Protein AF-A0A832FTL0-F1 (afdb_monomer_lite)

Sequence (186 aa):
MSSIVFKVLRFKLDNLTLGDISLTVYKLIEIVEKSYQGDPADGVARLLEEEKRGKSDYVLVECSACSAKISIGESIRRSSGSIVFPRITKLKRVGVVKTSDLEATDQGYYKIKNISWFNINDGIYIYDSLISAPQDTLFIVLDTEDGRRFVKLYSSIPQESSRIQPQQGLSSDSSESLLSGDSTPS

Structure (mmCIF, N/CA/C/O backbone):
data_AF-A0A832FTL0-F1
#
_entry.id   AF-A0A832FTL0-F1
#
loop_
_atom_site.group_PDB
_atom_site.id
_atom_site.type_symbol
_atom_site.label_atom_id
_atom_site.label_alt_id
_atom_site.label_comp_id
_atom_site.label_asym_id
_atom_site.label_entity_id
_atom_site.label_seq_id
_atom_site.pdbx_PDB_ins_code
_atom_site.Cartn_x
_atom_site.Cartn_y
_atom_site.Cartn_z
_atom_site.occupancy
_atom_site.B_iso_or_equiv
_atom_site.auth_seq_id
_atom_site.auth_comp_id
_atom_site.auth_asym_id
_atom_site.auth_atom_id
_atom_site.pdbx_PDB_model_num
ATOM 1 N N . MET A 1 1 ? 13.922 -10.338 -31.937 1.00 54.91 1 MET A N 1
ATOM 2 C CA . MET A 1 1 ? 13.714 -10.438 -30.477 1.00 54.91 1 MET A CA 1
ATOM 3 C C . MET A 1 1 ? 12.639 -9.435 -30.105 1.00 54.91 1 MET A C 1
ATOM 5 O O . MET A 1 1 ? 12.741 -8.298 -30.548 1.00 54.91 1 MET A O 1
ATOM 9 N N . SER A 1 2 ? 11.595 -9.850 -29.392 1.00 64.94 2 SER A N 1
ATOM 10 C CA . SER A 1 2 ? 10.524 -8.942 -28.963 1.00 64.94 2 SER A CA 1
ATOM 11 C C . SER A 1 2 ? 11.057 -8.001 -27.882 1.00 64.94 2 SER A C 1
ATOM 13 O O . SER A 1 2 ? 11.698 -8.462 -26.940 1.00 64.94 2 SER A O 1
ATOM 15 N N . SER A 1 3 ? 10.837 -6.695 -28.026 1.00 74.94 3 SER A N 1
ATOM 16 C CA . SER A 1 3 ? 11.192 -5.717 -26.995 1.00 74.94 3 SER A CA 1
ATOM 17 C C . SER A 1 3 ? 10.272 -5.872 -25.788 1.00 74.94 3 SER A C 1
ATOM 19 O O . SER A 1 3 ? 9.053 -5.949 -25.942 1.00 74.94 3 SER A O 1
ATOM 21 N N . ILE A 1 4 ? 10.853 -5.888 -24.594 1.00 85.75 4 ILE A N 1
ATOM 22 C CA . ILE A 1 4 ? 10.128 -5.886 -23.326 1.00 85.75 4 ILE A CA 1
ATOM 23 C C . ILE A 1 4 ? 9.877 -4.434 -22.931 1.00 85.75 4 ILE A C 1
ATOM 25 O O . ILE A 1 4 ? 10.793 -3.612 -23.003 1.00 85.75 4 ILE A O 1
ATOM 29 N N . VAL A 1 5 ? 8.656 -4.123 -22.501 1.00 88.00 5 VAL A N 1
ATOM 30 C CA . VAL A 1 5 ? 8.319 -2.811 -21.942 1.00 88.00 5 VAL A CA 1
ATOM 31 C C . VAL A 1 5 ? 8.236 -2.933 -20.426 1.00 88.00 5 VAL A C 1
ATOM 33 O O . VAL A 1 5 ? 7.461 -3.729 -19.891 1.00 88.00 5 VAL A O 1
ATOM 36 N N . PHE A 1 6 ? 9.052 -2.136 -19.745 1.00 90.88 6 PHE A N 1
ATOM 37 C CA . PHE A 1 6 ? 9.014 -1.953 -18.304 1.00 90.88 6 PHE A CA 1
ATOM 38 C C . PHE A 1 6 ? 8.273 -0.670 -17.966 1.00 90.88 6 PHE A C 1
ATOM 40 O O . PHE A 1 6 ? 8.543 0.373 -18.558 1.00 90.88 6 PHE A O 1
ATOM 47 N N . LYS A 1 7 ? 7.408 -0.735 -16.960 1.00 92.81 7 LYS A N 1
ATOM 48 C CA . LYS A 1 7 ? 6.782 0.418 -16.329 1.00 92.81 7 LYS A CA 1
ATOM 49 C C . LYS A 1 7 ? 7.445 0.641 -14.975 1.00 92.81 7 LYS A C 1
ATOM 51 O O . LYS A 1 7 ? 7.375 -0.206 -14.090 1.00 92.81 7 LYS A O 1
ATOM 56 N N . VAL A 1 8 ? 8.119 1.771 -14.827 1.00 93.12 8 VAL A N 1
ATOM 57 C CA . VAL A 1 8 ? 8.817 2.175 -13.606 1.00 93.12 8 VAL A CA 1
ATOM 58 C C . VAL A 1 8 ? 7.951 3.200 -12.888 1.00 93.12 8 VAL A C 1
ATOM 60 O O . VAL A 1 8 ? 7.760 4.308 -13.385 1.00 93.12 8 VAL A O 1
ATOM 63 N N . LEU A 1 9 ? 7.414 2.830 -11.730 1.00 93.50 9 LEU A N 1
ATOM 64 C CA . LEU A 1 9 ? 6.628 3.704 -10.872 1.00 93.50 9 LEU A CA 1
ATOM 65 C C . LEU A 1 9 ? 7.521 4.198 -9.738 1.00 93.50 9 LEU A C 1
ATOM 67 O O . LEU A 1 9 ? 8.104 3.405 -8.995 1.00 93.50 9 LEU A O 1
ATOM 71 N N . ARG A 1 10 ? 7.620 5.518 -9.600 1.00 93.88 10 ARG A N 1
ATOM 72 C CA . ARG A 1 10 ? 8.416 6.173 -8.562 1.00 93.88 10 ARG A CA 1
ATOM 73 C C . ARG A 1 10 ? 7.499 6.786 -7.527 1.00 93.88 10 ARG A C 1
ATOM 75 O O . ARG A 1 10 ? 6.548 7.494 -7.865 1.00 93.88 10 ARG A O 1
ATOM 82 N N . PHE A 1 11 ? 7.839 6.576 -6.266 1.00 93.44 11 PHE A N 1
ATOM 83 C CA . PHE A 1 11 ? 7.078 7.085 -5.143 1.00 93.44 11 PHE A CA 1
ATOM 84 C C . PHE A 1 11 ? 7.961 7.893 -4.207 1.00 93.44 11 PHE A C 1
ATOM 86 O O . PHE A 1 11 ? 9.156 7.621 -4.040 1.00 93.44 11 PHE A O 1
ATOM 93 N N . LYS A 1 12 ? 7.341 8.885 -3.577 1.00 91.69 12 LYS A N 1
ATOM 94 C CA . LYS A 1 12 ? 7.954 9.703 -2.541 1.00 91.69 12 LYS A CA 1
ATOM 95 C C . LYS A 1 12 ? 7.196 9.539 -1.234 1.00 91.69 12 LYS A C 1
ATOM 97 O O . LYS A 1 12 ? 5.966 9.476 -1.245 1.00 91.69 12 LYS A O 1
ATOM 102 N N . LEU A 1 13 ? 7.943 9.468 -0.143 1.00 90.50 13 LEU A N 1
ATOM 103 C CA . LEU A 1 13 ? 7.407 9.425 1.202 1.00 90.50 13 LEU A CA 1
ATOM 104 C C . LEU A 1 13 ? 6.695 10.743 1.507 1.00 90.50 13 LEU A C 1
ATOM 106 O O . LEU A 1 13 ? 7.182 11.827 1.174 1.00 90.50 13 LEU A O 1
ATOM 110 N N . ASP A 1 14 ? 5.547 10.641 2.151 1.00 89.81 14 ASP A N 1
ATOM 111 C CA . ASP A 1 14 ? 4.784 11.773 2.646 1.00 89.81 14 ASP A CA 1
ATOM 112 C C . ASP A 1 14 ? 4.085 11.395 3.957 1.00 89.81 14 ASP A C 1
ATOM 114 O O . ASP A 1 14 ? 4.041 10.223 4.339 1.00 89.81 14 ASP A O 1
ATOM 118 N N . ASN A 1 15 ? 3.530 12.383 4.650 1.00 89.56 15 ASN A N 1
ATOM 119 C CA . ASN A 1 15 ? 2.688 12.160 5.817 1.00 89.56 15 ASN A CA 1
ATOM 120 C C . ASN A 1 15 ? 1.242 12.538 5.503 1.00 89.56 15 ASN A C 1
ATOM 122 O O . ASN A 1 15 ? 0.952 13.622 4.995 1.00 89.56 15 ASN A O 1
ATOM 126 N N . LEU A 1 16 ? 0.328 11.630 5.824 1.00 91.31 16 LEU A N 1
ATOM 127 C CA . LEU A 1 16 ? -1.105 11.811 5.679 1.00 91.31 16 LEU A CA 1
ATOM 128 C C . LEU A 1 16 ? -1.745 11.934 7.059 1.00 91.31 16 LEU A C 1
ATOM 130 O O . LEU A 1 16 ? -1.740 10.981 7.836 1.00 91.31 16 LEU A O 1
ATOM 134 N N . THR A 1 17 ? -2.347 13.090 7.321 1.00 91.50 17 THR A N 1
ATOM 135 C CA . THR A 1 17 ? -3.109 13.347 8.546 1.00 91.50 17 THR A CA 1
ATOM 136 C C . THR A 1 17 ? -4.599 13.138 8.292 1.00 91.50 17 THR A C 1
ATOM 138 O O . THR A 1 17 ? -5.155 13.724 7.362 1.00 91.50 17 THR A O 1
ATOM 141 N N . LEU A 1 18 ? -5.253 12.318 9.116 1.00 90.12 18 LEU A N 1
ATOM 142 C CA . LEU A 1 18 ? -6.687 12.021 9.043 1.00 90.12 18 LEU A CA 1
ATOM 143 C C . LEU A 1 18 ? -7.303 12.223 10.430 1.00 90.12 18 LEU A C 1
ATOM 145 O O . LEU A 1 18 ? -7.195 11.363 11.297 1.00 90.12 18 LEU A O 1
ATOM 149 N N . GLY A 1 19 ? -7.924 13.377 10.672 1.00 87.56 19 GLY A N 1
ATOM 150 C CA . GLY A 1 19 ? -8.292 13.751 12.040 1.00 87.56 19 GLY A CA 1
ATOM 151 C C . GLY A 1 19 ? -7.047 13.793 12.931 1.00 87.56 19 GLY A C 1
ATOM 152 O O . GLY A 1 19 ? -6.080 14.470 12.591 1.00 87.56 19 GLY A O 1
ATOM 153 N N . ASP A 1 20 ? -7.054 13.022 14.019 1.00 86.44 20 ASP A N 1
ATOM 154 C CA . ASP A 1 20 ? -5.964 12.997 15.006 1.00 86.44 20 ASP A CA 1
ATOM 155 C C . ASP A 1 20 ? -4.905 11.911 14.735 1.00 86.44 20 ASP A C 1
ATOM 157 O O . ASP A 1 20 ? -3.987 11.727 15.535 1.00 86.44 20 ASP A O 1
ATOM 161 N N . ILE A 1 21 ? -5.028 11.163 13.632 1.00 90.00 21 ILE A N 1
ATOM 162 C CA . ILE A 1 21 ? -4.040 10.151 13.237 1.00 90.00 21 ILE A CA 1
ATOM 163 C C . ILE A 1 21 ? -3.116 10.691 12.145 1.00 90.00 21 ILE A C 1
ATOM 165 O O . ILE A 1 21 ? -3.541 11.431 11.257 1.00 90.00 21 ILE A O 1
ATOM 169 N N . SER A 1 22 ? -1.852 10.280 12.184 1.00 90.25 22 SER A N 1
ATOM 170 C CA . SER A 1 22 ? -0.859 10.566 11.151 1.00 90.25 22 SER A CA 1
ATOM 171 C C . SER A 1 22 ? -0.222 9.269 10.671 1.00 90.25 22 SER A C 1
ATOM 173 O O . SER A 1 22 ? 0.187 8.427 11.474 1.00 90.25 22 SER A O 1
ATOM 175 N N . LEU A 1 23 ? -0.176 9.106 9.353 1.00 89.75 23 LEU A N 1
ATOM 176 C CA . LEU A 1 23 ? 0.320 7.925 8.663 1.00 89.75 23 LEU A CA 1
ATOM 177 C C . LEU A 1 23 ? 1.465 8.330 7.746 1.00 89.75 23 LEU A C 1
ATOM 179 O O . LEU A 1 23 ? 1.312 9.237 6.928 1.00 89.75 23 LEU A O 1
ATOM 183 N N . THR A 1 24 ? 2.572 7.604 7.802 1.00 89.31 24 THR A N 1
ATOM 184 C CA . THR A 1 24 ? 3.540 7.637 6.708 1.00 89.31 24 THR A CA 1
ATOM 185 C C . THR A 1 24 ? 2.958 6.905 5.500 1.00 89.31 24 THR A C 1
ATOM 187 O O . THR A 1 24 ? 2.485 5.774 5.601 1.00 89.31 24 THR A O 1
ATOM 190 N N . VAL A 1 25 ? 2.942 7.584 4.357 1.00 92.19 25 VAL A N 1
ATOM 191 C CA . VAL A 1 25 ? 2.376 7.095 3.099 1.00 92.19 25 VAL A CA 1
ATOM 192 C C . VAL A 1 25 ? 3.327 7.378 1.945 1.00 92.19 25 VAL A C 1
ATOM 194 O O . VAL A 1 25 ? 4.308 8.107 2.072 1.00 92.19 25 VAL A O 1
ATOM 197 N N . TYR A 1 26 ? 3.002 6.827 0.786 1.00 92.88 26 TYR A N 1
ATOM 198 C CA . TYR A 1 26 ? 3.739 7.023 -0.447 1.00 92.88 26 TYR A CA 1
ATOM 199 C C . TYR A 1 26 ? 2.836 7.665 -1.493 1.00 92.88 26 TYR A C 1
ATOM 201 O O . TYR A 1 26 ? 1.729 7.191 -1.759 1.00 92.88 26 TYR A O 1
ATOM 209 N N . LYS A 1 27 ? 3.320 8.738 -2.116 1.00 93.00 27 LYS A N 1
ATOM 210 C CA . LYS A 1 27 ? 2.667 9.377 -3.260 1.00 93.00 27 LYS A CA 1
ATOM 211 C C . LYS A 1 27 ? 3.385 8.996 -4.537 1.00 93.00 27 LYS A C 1
ATOM 213 O O . LYS A 1 27 ? 4.610 9.098 -4.614 1.00 93.00 27 LYS A O 1
ATOM 218 N N . LEU A 1 28 ? 2.617 8.578 -5.536 1.00 93.19 28 LEU A N 1
ATOM 219 C CA . LEU A 1 28 ? 3.135 8.360 -6.880 1.00 93.19 28 LEU A CA 1
ATOM 220 C C . LEU A 1 28 ? 3.558 9.710 -7.467 1.00 93.19 28 LEU A C 1
ATOM 222 O O . LEU A 1 28 ? 2.741 10.623 -7.563 1.00 93.19 28 LEU A O 1
ATOM 226 N N . ILE A 1 29 ? 4.828 9.833 -7.845 1.00 93.25 29 ILE A N 1
ATOM 227 C CA . ILE A 1 29 ? 5.376 11.072 -8.415 1.00 93.25 29 ILE A CA 1
ATOM 228 C C . ILE A 1 29 ? 5.623 10.962 -9.915 1.00 93.25 29 ILE A C 1
ATOM 230 O O . ILE A 1 29 ? 5.614 11.975 -10.607 1.00 93.25 29 ILE A O 1
ATOM 234 N N . GLU A 1 30 ? 5.852 9.751 -10.422 1.00 93.44 30 GLU A N 1
ATOM 235 C CA . GLU A 1 30 ? 6.206 9.555 -11.821 1.00 93.44 30 GLU A CA 1
ATOM 236 C C . GLU A 1 30 ? 5.955 8.116 -12.263 1.00 93.44 30 GLU A C 1
ATOM 238 O O . GLU A 1 30 ? 6.147 7.167 -11.496 1.00 93.44 30 GLU A O 1
ATOM 243 N N . ILE A 1 31 ? 5.563 7.972 -13.526 1.00 93.31 31 ILE A N 1
ATOM 244 C CA . ILE A 1 31 ? 5.523 6.705 -14.245 1.00 93.31 31 ILE A CA 1
ATOM 245 C C . ILE A 1 31 ? 6.379 6.883 -15.497 1.00 93.31 31 ILE A C 1
ATOM 247 O O . ILE A 1 31 ? 6.121 7.786 -16.290 1.00 93.31 31 ILE A O 1
ATOM 251 N N . VAL A 1 32 ? 7.371 6.017 -15.682 1.00 93.69 32 VAL A N 1
ATOM 252 C CA . VAL A 1 32 ? 8.240 6.015 -16.865 1.00 93.69 32 VAL A CA 1
ATOM 253 C C . VAL A 1 32 ? 8.169 4.658 -17.539 1.00 93.69 32 VAL A C 1
ATOM 255 O O . VAL A 1 32 ? 8.327 3.630 -16.885 1.00 93.69 32 VAL A O 1
ATOM 258 N N . GLU A 1 33 ? 7.992 4.647 -18.854 1.00 92.50 33 GLU A N 1
ATOM 259 C CA . GLU A 1 33 ? 8.117 3.428 -19.647 1.00 92.50 33 GLU A CA 1
ATOM 260 C C . GLU A 1 33 ? 9.517 3.331 -20.253 1.00 92.50 33 GLU A C 1
ATOM 262 O O . GLU A 1 33 ? 10.035 4.289 -20.830 1.00 92.50 33 GLU A O 1
ATOM 267 N N . LYS A 1 34 ? 10.152 2.167 -20.112 1.00 89.81 34 LYS A N 1
ATOM 268 C CA . LYS A 1 34 ? 11.477 1.884 -20.670 1.00 89.81 34 LYS A CA 1
ATOM 269 C C . LYS A 1 34 ? 11.426 0.598 -21.483 1.00 89.81 34 LYS A C 1
ATOM 271 O O . LYS A 1 34 ? 10.946 -0.430 -21.013 1.00 89.81 34 LYS A O 1
ATOM 276 N N . SER A 1 35 ? 11.952 0.658 -22.702 1.00 88.69 35 SER A N 1
ATOM 277 C CA . SER A 1 35 ? 12.114 -0.522 -23.551 1.00 88.69 35 SER A CA 1
ATOM 278 C C . SER A 1 35 ? 13.447 -1.203 -23.272 1.00 88.69 35 SER A C 1
ATOM 280 O O . SER A 1 35 ? 14.471 -0.539 -23.111 1.00 88.69 35 SER A O 1
ATOM 282 N N . TYR A 1 36 ? 13.443 -2.529 -23.257 1.00 86.25 36 TYR A N 1
ATOM 283 C CA . TYR A 1 36 ? 14.630 -3.340 -23.024 1.00 86.25 36 TYR A CA 1
ATOM 284 C C . TYR A 1 36 ? 14.661 -4.551 -23.953 1.00 86.25 36 TYR A C 1
ATOM 286 O O . TYR A 1 36 ? 13.625 -5.098 -24.339 1.00 86.25 36 TYR A O 1
ATOM 294 N N . GLN A 1 37 ? 15.871 -4.973 -24.305 1.00 86.19 37 GLN A N 1
ATOM 295 C CA . GLN A 1 37 ? 16.128 -6.188 -25.066 1.00 86.19 37 GLN A CA 1
ATOM 296 C C . GLN A 1 37 ? 17.027 -7.096 -24.232 1.00 86.19 37 GLN A C 1
ATOM 298 O O . GLN A 1 37 ? 18.106 -6.674 -23.825 1.00 86.19 37 GLN A O 1
ATOM 303 N N . GLY A 1 38 ? 16.581 -8.327 -23.989 1.00 85.94 38 GLY A N 1
ATOM 304 C CA . GLY A 1 38 ? 17.304 -9.300 -23.172 1.00 85.94 38 GLY A CA 1
ATOM 305 C C . GLY A 1 38 ? 16.377 -10.037 -22.214 1.00 85.94 38 GLY A C 1
ATOM 306 O O . GLY A 1 38 ? 15.170 -10.112 -22.446 1.00 85.94 38 GLY A O 1
ATOM 307 N N . ASP A 1 39 ? 16.953 -10.576 -21.143 1.00 87.06 39 ASP A N 1
ATOM 308 C CA . ASP A 1 39 ? 16.203 -11.258 -20.094 1.00 87.06 39 ASP A CA 1
ATOM 309 C C . ASP A 1 39 ? 15.396 -10.258 -19.228 1.00 87.06 39 ASP A C 1
ATOM 311 O O . ASP A 1 39 ? 15.936 -9.230 -18.802 1.00 87.06 39 ASP A O 1
ATOM 315 N N . PRO A 1 40 ? 14.100 -10.510 -18.951 1.00 87.88 40 PRO A N 1
ATOM 316 C CA . PRO A 1 40 ? 13.292 -9.622 -18.121 1.00 87.88 40 PRO A CA 1
ATOM 317 C C . PRO A 1 40 ? 13.833 -9.413 -16.700 1.00 87.88 40 PRO A C 1
ATOM 319 O O . PRO A 1 40 ? 13.687 -8.316 -16.165 1.00 87.88 40 PRO A O 1
ATOM 322 N N . ALA A 1 41 ? 14.415 -10.435 -16.066 1.00 87.75 41 ALA A N 1
ATOM 323 C CA . ALA A 1 41 ? 14.931 -10.331 -14.703 1.00 87.75 41 ALA A CA 1
ATOM 324 C C . ALA A 1 41 ? 16.197 -9.464 -14.658 1.00 87.75 41 ALA A C 1
ATOM 326 O O . ALA A 1 41 ? 16.301 -8.594 -13.789 1.00 87.75 41 ALA A O 1
ATOM 327 N N . ASP A 1 42 ? 17.088 -9.616 -15.641 1.00 89.31 42 ASP A N 1
ATOM 328 C CA . ASP A 1 42 ? 18.259 -8.744 -15.808 1.00 89.31 42 ASP A CA 1
ATOM 329 C C . ASP A 1 42 ? 17.844 -7.282 -16.026 1.00 89.31 42 ASP A C 1
ATOM 331 O O . ASP A 1 42 ? 18.412 -6.361 -15.429 1.00 89.31 42 ASP A O 1
ATOM 335 N N . GLY A 1 43 ? 16.807 -7.059 -16.841 1.00 89.81 43 GLY A N 1
ATOM 336 C CA . GLY A 1 43 ? 16.225 -5.736 -17.058 1.00 89.81 43 GLY A CA 1
ATOM 337 C C . GLY A 1 43 ? 15.696 -5.105 -15.765 1.00 89.81 43 GLY A C 1
ATOM 338 O O . GLY A 1 43 ? 16.038 -3.960 -15.467 1.00 89.81 43 GLY A O 1
ATOM 339 N N . VAL A 1 44 ? 14.932 -5.853 -14.956 1.00 91.00 44 VAL A N 1
ATOM 340 C CA . VAL A 1 44 ? 14.456 -5.384 -13.639 1.00 91.00 44 VAL A CA 1
ATOM 341 C C . VAL A 1 44 ? 15.628 -5.034 -12.723 1.00 91.00 44 VAL A C 1
ATOM 343 O O . VAL A 1 44 ? 15.651 -3.939 -12.160 1.00 91.00 44 VAL A O 1
ATOM 346 N N . ALA A 1 45 ? 16.610 -5.928 -12.580 1.00 90.06 45 ALA A N 1
ATOM 347 C CA . ALA A 1 45 ? 17.746 -5.726 -11.682 1.00 90.06 45 ALA A CA 1
ATOM 348 C C . ALA A 1 45 ? 18.547 -4.468 -12.050 1.00 90.06 45 ALA A C 1
ATOM 350 O O . ALA A 1 45 ? 18.868 -3.654 -11.180 1.00 90.06 45 ALA A O 1
ATOM 351 N N . ARG A 1 46 ? 18.808 -4.270 -13.348 1.00 90.56 46 ARG A N 1
ATOM 352 C CA . ARG A 1 46 ? 19.491 -3.078 -13.856 1.00 90.56 46 ARG A CA 1
ATOM 353 C C . ARG A 1 46 ? 18.701 -1.804 -13.571 1.00 90.56 46 ARG A C 1
ATOM 355 O O . ARG A 1 46 ? 19.283 -0.832 -13.095 1.00 90.56 46 ARG A O 1
ATOM 362 N N . LEU A 1 47 ? 17.396 -1.804 -13.845 1.00 91.31 47 LEU A N 1
ATOM 363 C CA . LEU A 1 47 ? 16.545 -0.642 -13.596 1.00 91.31 47 LEU A CA 1
ATOM 364 C C . LEU A 1 47 ? 16.528 -0.276 -12.113 1.00 91.31 47 LEU A C 1
ATOM 366 O O . LEU A 1 47 ? 16.727 0.884 -11.778 1.00 91.31 47 LEU A O 1
ATOM 370 N N . LEU A 1 48 ? 16.381 -1.246 -11.211 1.00 91.12 48 LEU A N 1
ATOM 371 C CA . LEU A 1 48 ? 16.430 -0.965 -9.776 1.00 91.12 48 LEU A CA 1
ATOM 372 C C . LEU A 1 48 ? 17.769 -0.360 -9.338 1.00 91.12 48 LEU A C 1
ATOM 374 O O . LEU A 1 48 ? 17.779 0.545 -8.507 1.00 91.12 48 LEU A O 1
ATOM 378 N N . GLU A 1 49 ? 18.893 -0.823 -9.888 1.00 89.69 49 GLU A N 1
ATOM 379 C CA . GLU A 1 49 ? 20.216 -0.277 -9.563 1.00 89.69 49 GLU A CA 1
ATOM 380 C C . GLU A 1 49 ? 20.390 1.174 -10.042 1.00 89.69 49 GLU A C 1
ATOM 382 O O . GLU A 1 49 ? 20.939 2.004 -9.314 1.00 89.69 49 GLU A O 1
ATOM 387 N N . GLU A 1 50 ? 19.873 1.509 -11.229 1.00 88.31 50 GLU A N 1
ATOM 388 C CA . GLU A 1 50 ? 19.835 2.889 -1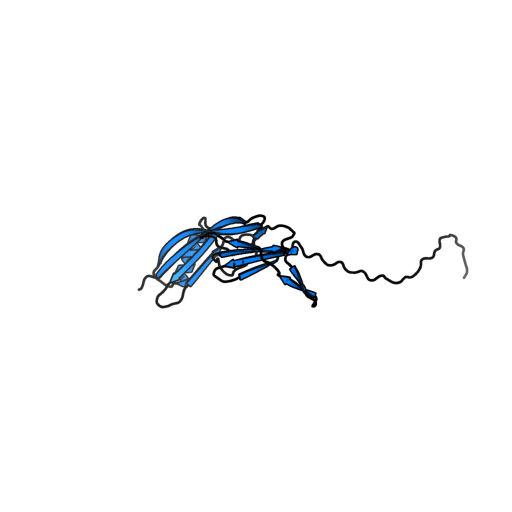1.735 1.00 88.31 50 GLU A CA 1
ATOM 389 C C . GLU A 1 50 ? 19.018 3.799 -10.799 1.00 88.31 50 GLU A C 1
ATOM 391 O O . GLU A 1 50 ? 19.438 4.912 -10.468 1.00 88.31 50 GLU A O 1
ATOM 396 N N . GLU A 1 51 ? 17.877 3.305 -10.315 1.00 88.00 51 GLU A N 1
ATOM 397 C CA . GLU A 1 51 ? 16.934 4.079 -9.507 1.00 88.00 51 GLU A CA 1
ATOM 398 C C . GLU A 1 51 ? 17.356 4.240 -8.037 1.00 88.00 51 GLU A C 1
ATOM 400 O O . GLU A 1 51 ? 16.976 5.225 -7.399 1.00 88.00 51 GLU A O 1
ATOM 405 N N . LYS A 1 52 ? 18.216 3.364 -7.491 1.00 79.94 52 LYS A N 1
ATOM 406 C CA . LYS A 1 52 ? 18.780 3.521 -6.128 1.00 79.94 52 LYS A CA 1
ATOM 407 C C . LYS A 1 52 ? 19.468 4.872 -5.920 1.00 79.94 52 LYS A C 1
ATOM 409 O O . LYS A 1 52 ? 19.474 5.406 -4.807 1.00 79.94 52 LYS A O 1
ATOM 414 N N . ARG A 1 53 ? 20.039 5.440 -6.987 1.00 74.88 53 ARG A N 1
ATOM 415 C CA . ARG A 1 53 ? 20.718 6.749 -6.991 1.00 74.88 53 ARG A CA 1
ATOM 416 C C . ARG A 1 53 ? 19.753 7.931 -7.142 1.00 74.88 53 ARG A C 1
ATOM 418 O O . ARG A 1 53 ? 20.178 9.078 -7.034 1.00 74.88 53 ARG A O 1
ATOM 425 N N . GLY A 1 54 ? 18.471 7.662 -7.382 1.00 77.75 54 GLY A N 1
ATOM 426 C CA . GLY A 1 54 ? 17.426 8.656 -7.598 1.00 77.75 54 GLY A CA 1
ATOM 427 C C . GLY A 1 54 ? 16.998 9.406 -6.333 1.00 77.75 54 GLY A C 1
ATOM 428 O O . GLY A 1 54 ? 17.602 9.301 -5.267 1.00 77.75 54 GLY A O 1
ATOM 429 N N . LYS A 1 55 ? 15.933 10.204 -6.453 1.00 80.81 55 LYS A N 1
ATOM 430 C CA . LYS A 1 55 ? 15.325 10.954 -5.334 1.00 80.81 55 LYS A CA 1
ATOM 431 C C . LYS A 1 55 ? 14.053 10.299 -4.780 1.00 80.81 55 LYS A C 1
ATOM 433 O O . LYS A 1 55 ? 13.423 10.881 -3.905 1.00 80.81 55 LYS A O 1
ATOM 438 N N . SER A 1 56 ? 13.656 9.148 -5.314 1.00 88.69 56 SER A N 1
ATOM 439 C CA . SER A 1 56 ? 12.487 8.393 -4.866 1.00 88.69 56 SER A CA 1
ATOM 440 C C . SER A 1 56 ? 12.788 7.597 -3.601 1.00 88.69 56 SER A C 1
ATOM 442 O O . SER A 1 56 ? 13.902 7.103 -3.411 1.00 88.69 56 SER A O 1
ATOM 444 N N . ASP A 1 57 ? 11.768 7.447 -2.765 1.00 89.19 57 ASP A N 1
ATOM 445 C CA . ASP A 1 57 ? 11.839 6.676 -1.523 1.00 89.19 57 ASP A CA 1
ATOM 446 C C . ASP A 1 57 ? 11.408 5.224 -1.737 1.00 89.19 57 ASP A C 1
ATOM 448 O O . ASP A 1 57 ? 11.860 4.327 -1.027 1.00 89.19 57 ASP A O 1
ATOM 452 N N . TYR A 1 58 ? 10.581 4.980 -2.756 1.00 91.12 58 TYR A N 1
ATOM 453 C CA . TYR A 1 58 ? 10.203 3.645 -3.197 1.00 91.12 58 TYR A CA 1
ATOM 454 C C . TYR A 1 58 ? 10.080 3.608 -4.720 1.00 91.12 58 TYR A C 1
ATOM 456 O O . TYR A 1 58 ? 9.609 4.564 -5.342 1.00 91.12 58 TYR A O 1
ATOM 464 N N . VAL A 1 59 ? 10.501 2.504 -5.328 1.00 92.94 59 VAL A N 1
ATOM 465 C CA . VAL A 1 59 ? 10.402 2.268 -6.770 1.00 92.94 59 VAL A CA 1
ATOM 466 C C . VAL A 1 59 ? 9.846 0.881 -7.013 1.00 92.94 59 VAL A C 1
ATOM 468 O O . VAL A 1 59 ? 10.353 -0.084 -6.448 1.00 92.94 59 VAL A O 1
ATOM 471 N N . LEU A 1 60 ? 8.841 0.805 -7.880 1.00 92.44 60 LEU A N 1
ATOM 472 C CA . LEU A 1 60 ? 8.255 -0.432 -8.375 1.00 92.44 60 LEU A CA 1
ATOM 473 C C . LEU A 1 60 ? 8.530 -0.534 -9.875 1.00 92.44 60 LEU A C 1
ATOM 475 O O . LEU A 1 60 ? 8.210 0.383 -10.631 1.00 92.44 60 LEU A O 1
ATOM 479 N N . VAL A 1 61 ? 9.119 -1.641 -10.312 1.00 92.50 61 VAL A N 1
ATOM 480 C CA . VAL A 1 61 ? 9.318 -1.943 -11.732 1.00 92.50 61 VAL A CA 1
ATOM 481 C C . VAL A 1 61 ? 8.396 -3.088 -12.102 1.00 92.50 61 VAL A C 1
ATOM 483 O O . VAL A 1 61 ? 8.560 -4.195 -11.598 1.00 92.50 61 VAL A O 1
ATOM 486 N N . GLU A 1 62 ? 7.448 -2.822 -12.991 1.00 91.00 62 GLU A N 1
ATOM 487 C CA . GLU A 1 62 ? 6.520 -3.807 -13.530 1.00 91.00 62 GLU A CA 1
ATOM 488 C C . GLU A 1 62 ? 6.921 -4.152 -14.963 1.00 91.00 62 GLU A C 1
ATOM 490 O O . GLU A 1 62 ? 7.167 -3.277 -15.794 1.00 91.00 62 GLU A O 1
ATOM 495 N N . CYS A 1 63 ? 6.976 -5.440 -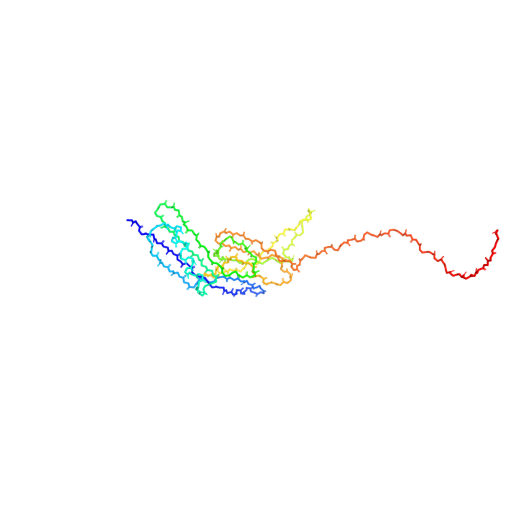15.268 1.00 87.44 63 CYS A N 1
ATOM 496 C CA . CYS A 1 63 ? 7.296 -5.944 -16.593 1.00 87.44 63 CYS A CA 1
ATOM 497 C C . CYS A 1 63 ? 6.150 -6.784 -17.129 1.00 87.44 63 CYS A C 1
ATOM 499 O O . CYS A 1 63 ? 5.719 -7.721 -16.461 1.00 87.44 63 CYS A O 1
ATOM 501 N N . SER A 1 64 ? 5.706 -6.514 -18.353 1.00 76.38 64 SER A N 1
ATOM 502 C CA . SER A 1 64 ? 4.801 -7.413 -19.072 1.00 76.38 64 SER A CA 1
ATOM 503 C C . SER A 1 64 ? 5.526 -8.008 -20.276 1.00 76.38 64 SER A C 1
ATOM 505 O O . SER A 1 64 ? 5.592 -7.396 -21.338 1.00 76.38 64 SER A O 1
ATOM 507 N N . ALA A 1 65 ? 6.085 -9.209 -20.109 1.00 66.94 65 ALA A N 1
ATOM 508 C CA . ALA A 1 65 ? 6.628 -10.000 -21.211 1.00 66.94 65 ALA A CA 1
ATOM 509 C C . ALA A 1 65 ? 5.569 -10.989 -21.735 1.00 66.94 65 ALA A C 1
ATOM 511 O O . ALA A 1 65 ? 4.755 -11.508 -20.966 1.00 66.94 65 ALA A O 1
ATOM 512 N N . CYS A 1 66 ? 5.574 -11.211 -23.054 1.00 52.25 66 CYS A N 1
ATOM 513 C CA . CYS A 1 66 ? 4.616 -12.008 -23.826 1.00 52.25 66 CYS A CA 1
ATOM 514 C C . CYS A 1 66 ? 3.984 -13.192 -23.053 1.00 52.25 66 CYS A C 1
ATOM 516 O O . CYS A 1 66 ? 4.682 -14.074 -22.561 1.00 52.25 66 CYS A O 1
ATOM 518 N N . SER A 1 67 ? 2.644 -13.240 -23.017 1.00 53.00 67 SER A N 1
ATOM 519 C CA . SER A 1 67 ? 1.802 -14.357 -22.526 1.00 53.00 67 SER A CA 1
ATOM 520 C C . SER A 1 67 ? 1.891 -14.761 -21.039 1.00 53.00 67 SER A C 1
ATOM 522 O O . SER A 1 67 ? 1.444 -15.844 -20.686 1.00 53.00 67 SER A O 1
ATOM 524 N N . ALA A 1 68 ? 2.322 -13.842 -20.169 1.00 57.53 68 ALA A N 1
ATOM 525 C CA . ALA A 1 68 ? 2.333 -13.933 -18.701 1.00 57.53 68 ALA A CA 1
ATOM 526 C C . ALA A 1 68 ? 3.585 -14.571 -18.078 1.00 57.53 68 ALA A C 1
ATOM 528 O O . ALA A 1 68 ? 3.738 -15.785 -18.003 1.00 57.53 68 ALA A O 1
ATOM 529 N N . LYS A 1 69 ? 4.418 -13.682 -17.529 1.00 56.34 69 LYS A N 1
ATOM 530 C CA . LYS A 1 69 ? 5.109 -13.749 -16.232 1.00 56.34 69 LYS A CA 1
ATOM 531 C C . LYS A 1 69 ? 5.451 -12.296 -15.903 1.00 56.34 69 LYS A C 1
ATOM 533 O O . LYS A 1 69 ? 6.311 -11.711 -16.555 1.00 56.34 69 LYS A O 1
ATOM 538 N N . ILE A 1 70 ? 4.699 -11.682 -14.990 1.00 75.12 70 ILE A N 1
ATOM 539 C CA . ILE A 1 70 ? 4.972 -10.304 -14.574 1.00 75.12 70 ILE A CA 1
ATOM 540 C C . ILE A 1 70 ? 6.204 -10.350 -13.670 1.00 75.12 70 ILE A C 1
ATOM 542 O O . ILE A 1 70 ? 6.134 -10.902 -12.573 1.00 75.12 70 ILE A O 1
ATOM 546 N N . SER A 1 71 ? 7.331 -9.813 -14.134 1.00 67.06 71 SER A N 1
ATOM 547 C CA . SER A 1 71 ? 8.501 -9.605 -13.275 1.00 67.06 71 SER A CA 1
ATOM 548 C C . SER A 1 71 ? 8.310 -8.300 -12.516 1.00 67.06 71 SER A C 1
ATOM 550 O O . SER A 1 71 ? 8.125 -7.252 -13.137 1.00 67.06 71 SER A O 1
ATOM 552 N N . ILE A 1 72 ? 8.338 -8.379 -11.186 1.00 82.56 72 ILE A N 1
ATOM 553 C CA . ILE A 1 72 ? 8.197 -7.231 -10.291 1.00 82.56 72 ILE A CA 1
ATOM 554 C C . ILE A 1 72 ? 9.485 -7.082 -9.491 1.00 82.56 72 ILE A C 1
ATOM 556 O O . ILE A 1 72 ? 9.966 -8.051 -8.903 1.00 82.56 72 ILE A O 1
ATOM 560 N N . GLY A 1 73 ? 10.038 -5.873 -9.478 1.00 80.25 73 GLY A N 1
ATOM 561 C CA . GLY A 1 73 ? 11.190 -5.523 -8.659 1.00 80.25 73 GLY A CA 1
ATOM 562 C C . GLY A 1 73 ? 10.947 -4.264 -7.843 1.00 80.25 73 GLY A C 1
ATOM 563 O O . GLY A 1 73 ? 10.277 -3.343 -8.310 1.00 80.25 73 GLY A O 1
ATOM 564 N N . GLU A 1 74 ? 11.523 -4.219 -6.641 1.00 85.69 74 GLU A N 1
ATOM 565 C CA . GLU A 1 74 ? 11.313 -3.137 -5.682 1.00 85.69 74 GLU A CA 1
ATOM 566 C C . GLU A 1 74 ? 12.639 -2.612 -5.125 1.00 85.69 74 GLU A C 1
ATOM 568 O O . GLU A 1 74 ? 13.551 -3.375 -4.795 1.00 85.69 74 GLU A O 1
ATOM 573 N N . SER A 1 75 ? 12.747 -1.292 -4.988 1.00 77.94 75 SER A N 1
ATOM 574 C CA . SER A 1 75 ? 13.821 -0.644 -4.236 1.00 77.94 75 SER A CA 1
ATOM 575 C C . SER A 1 75 ? 13.211 0.329 -3.247 1.00 77.94 75 SER A C 1
ATOM 577 O O . SER A 1 75 ? 12.397 1.167 -3.628 1.00 77.94 75 SER A O 1
ATOM 579 N N . ILE A 1 76 ? 13.611 0.219 -1.982 1.00 79.38 76 ILE A N 1
ATOM 580 C CA . ILE A 1 76 ? 13.096 1.055 -0.906 1.00 79.38 76 ILE A CA 1
ATOM 581 C C . ILE A 1 76 ? 14.237 1.704 -0.132 1.00 79.38 76 ILE A C 1
ATOM 583 O O . ILE A 1 76 ? 15.174 1.043 0.323 1.00 79.38 76 ILE A O 1
ATOM 587 N N . ARG A 1 77 ? 14.117 3.011 0.081 1.00 74.88 77 ARG A N 1
ATOM 588 C CA . ARG A 1 77 ? 14.825 3.718 1.145 1.00 74.88 77 ARG A CA 1
ATOM 589 C C . ARG A 1 77 ? 13.973 3.576 2.390 1.00 74.88 77 ARG A C 1
ATOM 591 O O . ARG A 1 77 ? 12.973 4.269 2.545 1.00 74.88 77 ARG A O 1
ATOM 598 N N . ARG A 1 78 ? 14.300 2.575 3.211 1.00 65.38 78 ARG A N 1
ATOM 599 C CA . ARG A 1 78 ? 13.460 2.207 4.354 1.00 65.38 78 ARG A CA 1
ATOM 600 C C . ARG A 1 78 ? 13.244 3.401 5.276 1.00 65.38 78 ARG A C 1
ATOM 602 O O . ARG A 1 78 ? 14.208 4.020 5.724 1.00 65.38 78 ARG A O 1
ATOM 609 N N . SER A 1 79 ? 11.979 3.647 5.600 1.00 61.22 79 SER A N 1
ATOM 610 C CA . SER A 1 79 ? 11.629 4.353 6.823 1.00 61.22 79 SER A CA 1
ATOM 611 C C . SER A 1 79 ? 11.834 3.410 8.023 1.00 61.22 79 SER A C 1
ATOM 613 O O . SER A 1 79 ? 12.016 2.200 7.861 1.00 61.22 79 SER A O 1
ATOM 615 N N . SER A 1 80 ? 11.822 3.943 9.243 1.00 68.75 80 SER A N 1
ATOM 616 C CA . SER A 1 80 ? 11.889 3.148 10.479 1.00 68.75 80 SER A CA 1
ATOM 617 C C . SER A 1 80 ? 10.591 2.383 10.798 1.00 68.75 80 SER A C 1
ATOM 619 O O . SER A 1 80 ? 10.511 1.733 11.840 1.00 68.75 80 SER A O 1
ATOM 621 N N . GLY A 1 81 ? 9.571 2.467 9.936 1.00 70.25 81 GLY A N 1
ATOM 622 C CA . GLY A 1 81 ? 8.273 1.827 10.125 1.00 70.25 81 GLY A CA 1
ATOM 623 C C . GLY A 1 81 ? 8.306 0.299 10.018 1.00 70.25 81 GLY A C 1
ATOM 624 O O . GLY A 1 81 ? 9.190 -0.305 9.408 1.00 70.25 81 GLY A O 1
ATOM 625 N N . SER A 1 82 ? 7.294 -0.344 10.606 1.00 78.75 82 SER A N 1
ATOM 626 C CA . SER A 1 82 ? 7.073 -1.786 10.432 1.00 78.75 82 SER A CA 1
ATOM 627 C C . SER A 1 82 ? 6.389 -2.055 9.097 1.00 78.75 82 SER A C 1
ATOM 629 O O . SER A 1 82 ? 5.427 -1.377 8.756 1.00 78.75 82 SER A O 1
ATOM 631 N N . ILE A 1 83 ? 6.854 -3.052 8.346 1.00 84.94 83 ILE A N 1
ATOM 632 C CA . ILE A 1 83 ? 6.234 -3.435 7.070 1.00 84.94 83 ILE A CA 1
ATOM 633 C C . ILE A 1 83 ? 4.836 -4.005 7.343 1.00 84.94 83 ILE A C 1
ATOM 635 O O . ILE A 1 83 ? 4.692 -4.947 8.121 1.00 84.94 83 ILE A O 1
ATOM 639 N N . VAL A 1 84 ? 3.812 -3.453 6.688 1.00 87.00 84 VAL A N 1
ATOM 640 C CA . VAL A 1 84 ? 2.412 -3.899 6.827 1.00 87.00 84 VAL A CA 1
ATOM 641 C C . VAL A 1 84 ? 1.976 -4.738 5.635 1.00 87.00 84 VAL A C 1
ATOM 643 O O . VAL A 1 84 ? 1.208 -5.696 5.776 1.00 87.00 84 VAL A O 1
ATOM 646 N N . PHE A 1 85 ? 2.467 -4.369 4.455 1.00 88.50 85 PHE A N 1
ATOM 647 C CA . PHE A 1 85 ? 2.180 -5.031 3.195 1.00 88.50 85 PHE A CA 1
ATOM 648 C C . PHE A 1 85 ? 3.486 -5.492 2.547 1.00 88.50 85 PHE A C 1
ATOM 650 O O . PHE A 1 85 ? 4.498 -4.809 2.663 1.00 88.50 85 PHE A O 1
ATOM 657 N N . PRO A 1 86 ? 3.486 -6.645 1.857 1.00 84.62 86 PRO A N 1
ATOM 658 C CA . PRO A 1 86 ? 4.695 -7.176 1.228 1.00 84.62 86 PRO A CA 1
ATOM 659 C C . PRO A 1 86 ? 5.219 -6.292 0.087 1.00 84.62 86 PRO A C 1
ATOM 661 O O . PRO A 1 86 ? 6.384 -6.415 -0.264 1.00 84.62 86 PRO A O 1
ATOM 664 N N . ARG A 1 87 ? 4.361 -5.426 -0.468 1.00 88.44 87 ARG A N 1
ATOM 665 C CA . ARG A 1 87 ? 4.639 -4.469 -1.543 1.00 88.44 87 ARG A CA 1
ATOM 666 C C . ARG A 1 87 ? 3.834 -3.193 -1.333 1.00 88.44 87 ARG A C 1
ATOM 668 O O . ARG A 1 87 ? 2.837 -3.212 -0.606 1.00 88.44 87 ARG A O 1
ATOM 675 N N . ILE A 1 88 ? 4.241 -2.104 -1.979 1.00 90.56 88 ILE A N 1
ATOM 676 C CA . ILE A 1 88 ? 3.456 -0.869 -2.001 1.00 90.56 88 ILE A CA 1
ATOM 677 C C . ILE A 1 88 ? 2.078 -1.133 -2.623 1.00 90.56 88 ILE A C 1
ATOM 679 O O . ILE A 1 88 ? 1.967 -1.760 -3.675 1.00 90.56 88 ILE A O 1
ATOM 683 N N . THR A 1 89 ? 1.013 -0.682 -1.967 1.00 92.56 89 THR A N 1
ATOM 684 C CA . THR A 1 89 ? -0.363 -0.948 -2.403 1.00 92.56 89 THR A CA 1
ATOM 685 C C . THR A 1 89 ? -1.240 0.283 -2.232 1.00 92.56 89 THR A C 1
ATOM 687 O O . THR A 1 89 ? -1.019 1.093 -1.326 1.00 92.56 89 THR A O 1
ATOM 690 N N . LYS A 1 90 ? -2.223 0.466 -3.119 1.00 94.50 90 LYS A N 1
ATOM 691 C CA . LYS A 1 90 ? -3.079 1.655 -3.103 1.00 94.50 90 LYS A CA 1
ATOM 692 C C . LYS A 1 90 ? -4.019 1.608 -1.901 1.00 94.50 90 LYS A C 1
ATOM 694 O O . LYS A 1 90 ? -4.737 0.626 -1.688 1.00 94.50 90 LYS A O 1
ATOM 699 N N . LEU A 1 91 ? -4.024 2.681 -1.118 1.00 94.69 91 LEU A N 1
ATOM 700 C CA . LEU A 1 91 ? -4.860 2.818 0.067 1.00 94.69 91 LEU A CA 1
ATOM 701 C C . LEU A 1 91 ? -6.249 3.325 -0.337 1.00 94.69 91 LEU A C 1
ATOM 703 O O . LEU A 1 91 ? -6.367 4.355 -0.992 1.00 94.69 91 LEU A O 1
ATOM 707 N N . LYS A 1 92 ? -7.305 2.608 0.061 1.00 95.50 92 LYS A N 1
ATOM 708 C CA . LYS A 1 92 ? -8.699 2.975 -0.240 1.00 95.50 92 LYS A CA 1
ATOM 709 C C . LYS A 1 92 ? -9.324 3.774 0.897 1.00 95.50 92 LYS A C 1
ATOM 711 O O . LYS A 1 92 ? -9.956 4.803 0.679 1.00 95.50 92 LYS A O 1
ATOM 716 N N . ARG A 1 93 ? -9.176 3.274 2.123 1.00 95.31 93 ARG A N 1
ATOM 717 C CA . ARG A 1 93 ? -9.710 3.898 3.339 1.00 95.31 93 ARG A CA 1
ATOM 718 C C . ARG A 1 93 ? -8.947 3.443 4.574 1.00 95.31 93 ARG A C 1
ATOM 720 O O . ARG A 1 93 ? -8.343 2.369 4.587 1.00 95.31 93 ARG A O 1
ATOM 727 N N . VAL A 1 94 ? -9.026 4.254 5.618 1.00 95.25 94 VAL A N 1
ATOM 728 C CA . VAL A 1 94 ? -8.420 3.995 6.923 1.00 95.25 94 VAL A CA 1
ATOM 729 C C . VAL A 1 94 ? -9.516 3.945 7.972 1.00 95.25 94 VAL A C 1
ATOM 731 O O . VAL A 1 94 ? -10.340 4.846 8.053 1.00 95.25 94 VAL A O 1
ATOM 734 N N . GLY A 1 95 ? -9.546 2.878 8.755 1.00 94.88 95 GLY A N 1
ATOM 735 C CA . GLY A 1 95 ? -10.440 2.704 9.887 1.00 94.88 95 GLY A CA 1
ATOM 736 C C . GLY A 1 95 ? -9.711 2.976 11.194 1.00 94.88 95 GLY A C 1
ATOM 737 O O . GLY A 1 95 ? -8.559 2.583 11.356 1.00 94.88 95 GLY A O 1
ATOM 738 N N . VAL A 1 96 ? -10.389 3.607 12.140 1.00 93.88 96 VAL A N 1
ATOM 739 C CA . VAL A 1 96 ? -9.900 3.827 13.502 1.00 93.88 96 VAL A CA 1
ATOM 740 C C . VAL A 1 96 ? -10.826 3.095 14.461 1.00 93.88 96 VAL A C 1
ATOM 742 O O . VAL A 1 96 ? -12.048 3.234 14.370 1.00 93.88 96 VAL A O 1
ATOM 745 N N . VAL A 1 97 ? -10.236 2.305 15.357 1.00 92.75 97 VAL A N 1
ATOM 746 C CA . VAL A 1 97 ? -10.947 1.593 16.424 1.00 92.75 97 VAL A CA 1
ATOM 747 C C . VAL A 1 97 ? -10.422 2.088 17.759 1.00 92.75 97 VAL A C 1
ATOM 749 O O . VAL A 1 97 ? -9.247 1.880 18.087 1.00 92.75 97 VAL A O 1
ATOM 752 N N . LYS A 1 98 ? -11.292 2.738 18.527 1.00 91.25 98 LYS A N 1
ATOM 753 C CA . LYS A 1 98 ? -10.983 3.216 19.873 1.00 91.25 98 LYS A CA 1
ATOM 754 C C . LYS A 1 98 ? -11.351 2.174 20.922 1.00 91.25 98 LYS A C 1
ATOM 756 O O . LYS A 1 98 ? -12.133 1.262 20.662 1.00 91.25 98 LYS A O 1
ATOM 761 N N . THR A 1 99 ? -10.844 2.332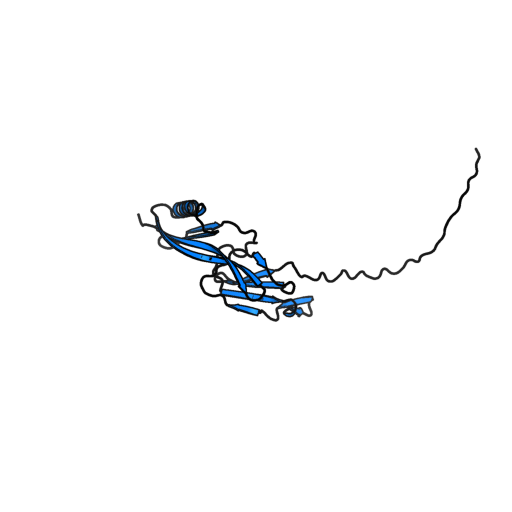 22.139 1.00 88.06 99 THR A N 1
ATOM 762 C CA . THR A 1 99 ? -11.213 1.470 23.276 1.00 88.06 99 THR A CA 1
ATOM 763 C C . THR A 1 99 ? -12.719 1.472 23.544 1.00 88.06 99 THR A C 1
ATOM 765 O O . THR A 1 99 ? -13.285 0.426 23.846 1.00 88.06 99 THR A O 1
ATOM 768 N N . SER A 1 100 ? -13.395 2.612 23.358 1.00 89.25 100 SER A N 1
ATOM 769 C CA . SER A 1 100 ? -14.857 2.725 23.488 1.00 89.25 100 SER A CA 1
ATOM 770 C C . SER A 1 100 ? -15.643 1.976 22.406 1.00 89.25 100 SER A C 1
ATOM 772 O O . SER A 1 100 ? -16.845 1.770 22.562 1.00 89.25 100 SER A O 1
ATOM 774 N N . ASP A 1 101 ? -14.988 1.583 21.311 1.00 90.75 101 ASP A N 1
ATOM 775 C CA . ASP A 1 101 ? -15.593 0.808 20.225 1.00 90.75 101 ASP A CA 1
ATOM 776 C C . ASP A 1 101 ? -15.474 -0.708 20.455 1.00 90.75 101 ASP A C 1
ATOM 778 O O . ASP A 1 101 ? -15.837 -1.492 19.574 1.00 90.75 101 ASP A O 1
ATOM 782 N N . LEU A 1 102 ? -14.967 -1.138 21.616 1.00 88.75 102 LEU A N 1
ATOM 783 C CA . LEU A 1 102 ? -14.944 -2.538 22.020 1.00 88.75 102 LEU A CA 1
ATOM 784 C C . LEU A 1 102 ? -16.130 -2.884 22.920 1.00 88.75 102 LEU A C 1
ATOM 786 O O . LEU A 1 102 ? -16.482 -2.157 23.844 1.00 88.75 102 LEU A O 1
ATOM 790 N N . GLU A 1 103 ? -16.709 -4.050 22.669 1.00 88.38 103 GLU A N 1
ATOM 791 C CA . GLU A 1 103 ? -17.749 -4.663 23.484 1.00 88.38 103 GLU A CA 1
ATOM 792 C C . GLU A 1 103 ? -17.190 -5.946 24.101 1.00 88.38 103 GLU A C 1
ATOM 794 O O . GLU A 1 103 ? -16.702 -6.826 23.386 1.00 88.38 103 GLU A O 1
ATOM 799 N N . ALA A 1 104 ? -17.220 -6.040 25.430 1.00 86.19 104 ALA A N 1
ATOM 800 C CA . ALA A 1 104 ? -16.847 -7.265 26.123 1.00 86.19 104 ALA A CA 1
ATOM 801 C C . ALA A 1 104 ? -17.885 -8.353 25.826 1.00 86.19 104 ALA A C 1
ATOM 803 O O . ALA A 1 104 ? -19.088 -8.112 25.873 1.00 86.19 104 ALA A O 1
ATOM 804 N N . THR A 1 105 ? -17.409 -9.550 25.507 1.00 84.69 105 THR A N 1
ATOM 805 C CA . THR A 1 105 ? -18.250 -10.733 25.320 1.00 84.69 105 THR A CA 1
ATOM 806 C C . THR A 1 105 ? -18.250 -11.575 26.589 1.00 84.69 105 THR A C 1
ATOM 808 O O . THR A 1 105 ? -17.267 -11.584 27.332 1.00 84.69 105 THR A O 1
ATOM 811 N N . ASP A 1 106 ? -19.310 -12.356 26.789 1.00 83.25 106 ASP A N 1
ATOM 812 C CA . ASP A 1 106 ? -19.469 -13.251 27.947 1.00 83.25 106 ASP A CA 1
ATOM 813 C C . ASP A 1 106 ? -18.344 -14.298 28.076 1.00 83.25 106 ASP A C 1
ATOM 815 O O . ASP A 1 106 ? -18.171 -14.916 29.122 1.00 83.25 106 ASP A O 1
ATOM 819 N N . GLN A 1 107 ? -17.557 -14.493 27.013 1.00 81.44 107 GLN A N 1
ATOM 820 C CA . GLN A 1 107 ? -16.422 -15.415 26.964 1.00 81.44 107 GLN A CA 1
ATOM 821 C C . GLN A 1 107 ? -15.068 -14.753 27.281 1.00 81.44 107 GLN A C 1
ATOM 823 O O . GLN A 1 107 ? -14.029 -15.387 27.121 1.00 81.44 107 GLN A O 1
ATOM 828 N N . GLY A 1 108 ? -15.050 -13.485 27.707 1.00 76.31 108 GLY A N 1
ATOM 829 C CA . GLY A 1 108 ? -13.817 -12.767 28.058 1.00 76.31 108 GLY A CA 1
ATOM 830 C C . GLY A 1 108 ? -13.016 -12.247 26.858 1.00 76.31 108 GLY A C 1
ATOM 831 O O . GLY A 1 108 ? -11.895 -11.771 27.022 1.00 76.31 108 GLY A O 1
ATOM 832 N N . TYR A 1 109 ? -13.580 -12.309 25.648 1.00 81.25 109 TYR A N 1
ATOM 833 C CA . TYR A 1 109 ? -13.017 -11.671 24.456 1.00 81.25 109 TYR A CA 1
ATOM 834 C C . TYR A 1 109 ? -13.674 -10.316 24.203 1.00 81.25 109 TYR A C 1
ATOM 836 O O . TYR A 1 109 ? -14.823 -10.096 24.584 1.00 81.25 109 TYR A O 1
ATOM 844 N N . TYR A 1 110 ? -12.980 -9.428 23.496 1.00 84.25 110 TYR A N 1
ATOM 845 C CA . TYR A 1 110 ? -13.561 -8.177 23.017 1.00 84.25 110 TYR A CA 1
ATOM 846 C C . TYR A 1 110 ? -13.981 -8.306 21.555 1.00 84.25 110 TYR A C 1
ATOM 848 O O . TYR A 1 110 ? -13.216 -8.787 20.715 1.00 84.25 110 TYR A O 1
ATOM 856 N N . LYS A 1 111 ? -15.184 -7.832 21.239 1.00 88.44 111 LYS A N 1
ATOM 857 C CA . LYS A 1 111 ? -15.686 -7.673 19.875 1.00 88.44 111 LYS A CA 1
ATOM 858 C C . LYS A 1 111 ? -15.595 -6.207 19.467 1.00 88.44 111 LYS A C 1
ATOM 860 O O . LYS A 1 111 ? -15.916 -5.317 20.246 1.00 88.44 111 LYS A O 1
ATOM 865 N N . ILE A 1 112 ? -15.196 -5.953 18.223 1.00 90.31 112 ILE A N 1
ATOM 866 C CA . ILE A 1 112 ? -15.249 -4.607 17.646 1.00 90.31 112 ILE A CA 1
ATOM 867 C C . ILE A 1 112 ? -16.710 -4.283 17.319 1.00 90.31 112 ILE A C 1
ATOM 869 O O . ILE A 1 112 ? -17.314 -4.930 16.459 1.00 90.31 112 ILE A O 1
ATOM 873 N N . LYS A 1 113 ? -17.270 -3.287 18.004 1.00 91.69 113 LYS A N 1
ATOM 874 C CA . LYS A 1 113 ? -18.625 -2.773 17.785 1.00 91.69 113 LYS A CA 1
ATOM 875 C C . LYS A 1 113 ? -18.677 -1.820 16.597 1.00 91.69 113 LYS A C 1
ATOM 877 O O . LYS A 1 113 ? -19.623 -1.872 15.816 1.00 91.69 113 LYS A O 1
ATOM 882 N N . ASN A 1 114 ? -17.675 -0.952 16.467 1.00 92.50 114 ASN A N 1
ATOM 883 C CA . ASN A 1 114 ? -17.658 0.105 15.463 1.00 92.50 114 ASN A CA 1
ATOM 884 C C . ASN A 1 114 ? -16.249 0.356 14.904 1.00 92.50 114 ASN A C 1
ATOM 886 O O . ASN A 1 114 ? -15.245 0.099 15.565 1.00 92.50 114 ASN A O 1
ATOM 890 N N . ILE A 1 115 ? -16.186 0.860 13.670 1.00 94.50 115 ILE A N 1
ATOM 891 C CA . ILE A 1 115 ? -14.952 1.322 13.030 1.00 94.50 115 ILE A CA 1
ATOM 892 C C . ILE A 1 115 ? -15.248 2.669 12.374 1.00 94.50 115 ILE A C 1
ATOM 894 O O . ILE A 1 115 ? -16.098 2.754 11.485 1.00 94.50 115 ILE A O 1
ATOM 898 N N . SER A 1 116 ? -14.523 3.709 12.782 1.00 94.56 116 SER A N 1
ATOM 899 C CA . SER A 1 116 ? -14.630 5.040 12.176 1.00 94.56 116 SER A CA 1
ATOM 900 C C . SER A 1 116 ? -13.788 5.097 10.905 1.00 94.56 116 SER A C 1
ATOM 902 O O . SER A 1 116 ? -12.569 4.968 10.978 1.00 94.56 116 SER A O 1
ATOM 904 N N . TRP A 1 117 ? -14.420 5.258 9.741 1.00 95.75 117 TRP A N 1
ATOM 905 C CA . TRP A 1 117 ? -13.745 5.190 8.441 1.00 95.75 117 TRP A CA 1
ATOM 906 C C . TRP A 1 117 ? -13.455 6.567 7.838 1.00 95.75 117 TRP A C 1
ATOM 908 O O . TRP A 1 117 ? -14.339 7.412 7.733 1.00 95.75 117 TRP A O 1
ATOM 918 N N . PHE A 1 118 ? -12.234 6.728 7.337 1.00 94.44 118 PHE A N 1
ATOM 919 C CA . PHE A 1 118 ? -11.762 7.849 6.533 1.00 94.44 118 PHE A CA 1
ATOM 920 C C . PHE A 1 118 ? -11.491 7.359 5.112 1.00 94.44 118 PHE A C 1
ATOM 922 O O . PHE A 1 118 ? -10.636 6.497 4.904 1.00 94.44 118 PHE A O 1
ATOM 929 N N . ASN A 1 119 ? -12.216 7.891 4.130 1.00 94.50 119 ASN A N 1
ATOM 930 C CA . ASN A 1 119 ? -11.964 7.578 2.724 1.00 94.50 119 ASN A CA 1
ATOM 931 C C . ASN A 1 119 ? -10.723 8.328 2.236 1.00 94.50 119 ASN A C 1
ATOM 933 O O . ASN A 1 119 ? -10.533 9.494 2.582 1.00 94.50 119 ASN A O 1
ATOM 937 N N . ILE A 1 120 ? -9.886 7.659 1.444 1.00 93.06 120 ILE A N 1
ATOM 938 C CA . ILE A 1 120 ? -8.644 8.232 0.927 1.00 93.06 120 ILE A CA 1
ATOM 939 C C . ILE A 1 120 ? -8.812 8.602 -0.543 1.00 93.06 120 ILE A C 1
ATOM 941 O O . ILE A 1 120 ? -9.410 7.863 -1.321 1.00 93.06 120 ILE A O 1
ATOM 945 N N . ASN A 1 121 ? -8.271 9.764 -0.90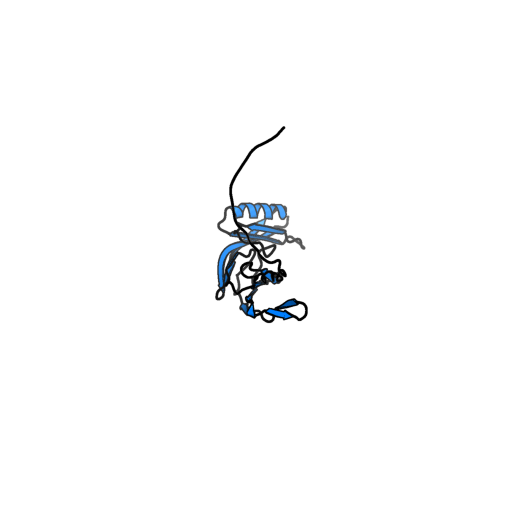7 1.00 80.75 121 ASN A N 1
ATOM 946 C CA . ASN A 1 121 ? -8.250 10.240 -2.285 1.00 80.75 121 ASN A CA 1
ATOM 947 C C . ASN A 1 121 ? -7.315 9.386 -3.156 1.00 80.75 121 ASN A C 1
ATOM 949 O O . ASN A 1 121 ? -6.381 8.747 -2.668 1.00 80.75 121 ASN A O 1
ATOM 953 N N . ASP A 1 122 ? -7.529 9.428 -4.470 1.00 77.19 122 ASP A N 1
ATOM 954 C CA . ASP A 1 122 ? -6.672 8.726 -5.420 1.00 77.19 122 ASP A CA 1
ATOM 955 C C . ASP A 1 122 ? -5.195 9.141 -5.302 1.00 77.19 122 ASP A C 1
ATOM 957 O O . ASP A 1 122 ? -4.861 10.305 -5.085 1.00 77.19 122 ASP A O 1
ATOM 961 N N . GLY A 1 123 ? -4.295 8.167 -5.473 1.00 86.88 123 GLY A N 1
ATOM 962 C CA . GLY A 1 123 ? -2.848 8.399 -5.541 1.00 86.88 123 GLY A CA 1
ATO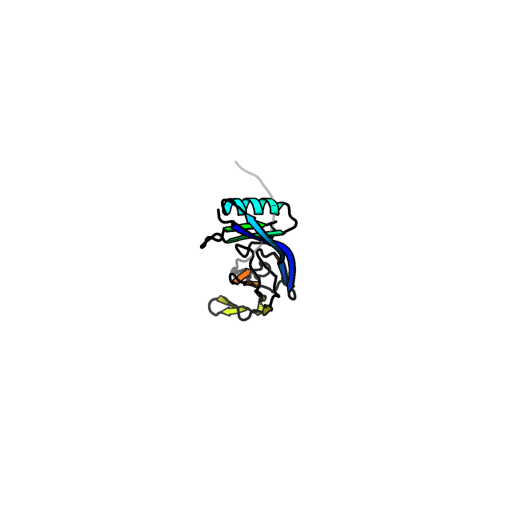M 963 C C . GLY A 1 123 ? -2.079 8.241 -4.225 1.00 86.88 123 GLY A C 1
ATOM 964 O O . GLY A 1 123 ? -0.879 8.515 -4.205 1.00 86.88 123 GLY A O 1
ATOM 965 N N . ILE A 1 124 ? -2.729 7.779 -3.152 1.00 93.12 124 ILE A N 1
ATOM 966 C CA . ILE A 1 124 ? -2.068 7.419 -1.892 1.00 93.12 124 ILE A CA 1
ATOM 967 C C . ILE A 1 124 ? -1.812 5.916 -1.830 1.00 93.12 124 ILE A C 1
ATOM 969 O O . ILE A 1 124 ? -2.706 5.099 -2.062 1.00 93.12 124 ILE A O 1
ATOM 973 N N . TYR A 1 125 ? -0.589 5.561 -1.459 1.00 93.88 125 TYR A N 1
ATOM 974 C CA . TYR A 1 125 ? -0.136 4.188 -1.323 1.00 93.88 125 TYR A CA 1
ATOM 975 C C . TYR A 1 125 ? 0.491 3.958 0.049 1.00 93.88 125 TYR A C 1
ATOM 977 O O . TYR A 1 125 ? 0.956 4.892 0.703 1.00 93.88 125 TYR A O 1
ATOM 985 N N . ILE A 1 126 ? 0.512 2.705 0.486 1.00 91.44 126 ILE A N 1
ATOM 986 C CA . ILE A 1 126 ? 1.086 2.293 1.764 1.00 91.44 126 ILE A CA 1
ATOM 987 C C . ILE A 1 126 ? 1.942 1.042 1.588 1.00 91.44 126 ILE A C 1
ATOM 989 O O . ILE A 1 126 ? 1.668 0.205 0.729 1.00 91.44 126 ILE A O 1
ATOM 993 N N . TYR A 1 127 ? 2.981 0.928 2.405 1.00 87.75 127 TYR A N 1
ATOM 994 C CA . TYR A 1 127 ? 3.891 -0.214 2.435 1.00 87.75 127 TYR A CA 1
ATOM 995 C C . TYR A 1 127 ? 4.253 -0.547 3.888 1.00 87.75 127 TYR A C 1
ATOM 997 O O . TYR A 1 127 ? 4.008 -1.660 4.364 1.00 87.75 127 TYR A O 1
ATOM 1005 N N . ASP A 1 128 ? 4.752 0.448 4.619 1.00 82.12 128 ASP A N 1
ATOM 1006 C CA . ASP A 1 128 ? 5.037 0.383 6.046 1.00 82.12 128 ASP A CA 1
ATOM 1007 C C . ASP A 1 128 ? 4.035 1.213 6.870 1.00 82.12 128 ASP A C 1
ATOM 1009 O O . ASP A 1 128 ? 3.253 2.009 6.352 1.00 82.12 128 ASP A O 1
ATOM 1013 N N . SER A 1 129 ? 4.007 0.950 8.175 1.00 69.06 129 SER A N 1
ATOM 1014 C CA . SER A 1 129 ? 3.247 1.687 9.177 1.00 69.06 129 SER A CA 1
ATOM 1015 C C . SER A 1 129 ? 4.223 2.338 10.137 1.00 69.06 129 SER A C 1
ATOM 1017 O O . SER A 1 129 ? 4.647 1.723 11.122 1.00 69.06 129 SER A O 1
ATOM 1019 N N . LEU A 1 130 ? 4.549 3.597 9.878 1.00 72.38 130 LEU A N 1
ATOM 1020 C CA . LEU A 1 130 ? 4.809 4.527 10.963 1.00 72.38 130 LEU A CA 1
ATOM 1021 C C . LEU A 1 130 ? 3.509 5.295 11.197 1.00 72.38 130 LEU A C 1
ATOM 1023 O O . LEU A 1 130 ? 3.028 6.013 10.321 1.00 72.38 130 LEU A O 1
ATOM 1027 N N . ILE A 1 131 ? 2.898 5.046 12.352 1.00 78.69 131 ILE A N 1
ATOM 1028 C CA . ILE A 1 131 ? 1.571 5.550 12.693 1.00 78.69 131 ILE A CA 1
ATOM 1029 C C . ILE A 1 131 ? 1.673 6.263 14.028 1.00 78.69 131 ILE A C 1
ATOM 1031 O O . ILE A 1 131 ? 2.094 5.669 15.020 1.00 78.69 131 ILE A O 1
ATOM 1035 N N . SER A 1 132 ? 1.251 7.520 14.043 1.00 84.50 132 SER A N 1
ATOM 1036 C CA . SER A 1 132 ? 0.955 8.251 15.268 1.00 84.50 132 SER A CA 1
ATOM 1037 C C . SER A 1 132 ? -0.556 8.339 15.414 1.00 84.50 132 SER A C 1
ATOM 1039 O O . SER A 1 132 ? -1.252 8.687 14.460 1.00 84.50 132 SER A O 1
ATOM 1041 N N . ALA A 1 133 ? -1.071 8.000 16.588 1.00 86.81 133 ALA A N 1
ATOM 1042 C CA . ALA A 1 133 ? -2.491 8.091 16.886 1.00 86.81 133 ALA A CA 1
ATOM 1043 C C . ALA A 1 133 ? -2.703 8.417 18.372 1.00 86.81 133 ALA A C 1
ATOM 1045 O O . ALA A 1 133 ? -1.791 8.213 19.182 1.00 86.81 133 ALA A O 1
ATOM 1046 N N . PRO A 1 134 ? -3.902 8.890 18.746 1.00 86.31 134 PRO A N 1
ATOM 1047 C CA . PRO A 1 134 ? -4.267 9.122 20.137 1.00 86.31 134 PRO A CA 1
ATOM 1048 C C . PRO A 1 134 ? -4.151 7.866 21.012 1.00 86.31 134 PRO A C 1
ATOM 1050 O O . PRO A 1 134 ? -4.348 6.745 20.542 1.00 86.31 134 PRO A O 1
ATOM 1053 N N . GLN A 1 135 ? -3.896 8.054 22.311 1.00 84.94 135 GLN A N 1
ATOM 1054 C CA . GLN A 1 135 ? -3.725 6.948 23.266 1.00 84.94 135 GLN A CA 1
ATOM 1055 C C . GLN A 1 135 ? -4.965 6.055 23.407 1.00 84.94 135 GLN A C 1
ATOM 1057 O O . GLN A 1 135 ? -4.830 4.879 23.720 1.00 84.94 135 GLN A O 1
ATOM 1062 N N . ASP A 1 136 ? -6.170 6.569 23.167 1.00 88.56 136 ASP A N 1
ATOM 1063 C CA . ASP A 1 136 ? -7.416 5.793 23.202 1.00 88.56 136 ASP A CA 1
ATOM 1064 C C . ASP A 1 136 ? -7.644 4.947 21.934 1.00 88.56 136 ASP A C 1
ATOM 1066 O O . ASP A 1 136 ? -8.641 4.229 21.848 1.00 88.56 136 ASP A O 1
ATOM 1070 N N . THR A 1 137 ? -6.743 5.015 20.948 1.00 89.44 137 THR A N 1
ATOM 1071 C CA . THR A 1 137 ? -6.814 4.225 19.713 1.00 89.44 137 THR A CA 1
ATOM 1072 C C . THR A 1 137 ? -6.115 2.880 19.888 1.00 89.44 137 THR A C 1
ATOM 1074 O O . THR A 1 137 ? -4.912 2.821 20.130 1.00 89.44 137 THR A O 1
ATOM 1077 N N . LEU A 1 138 ? -6.856 1.788 19.697 1.00 88.56 138 LEU A N 1
ATOM 1078 C CA . LEU A 1 138 ? -6.336 0.423 19.829 1.00 88.56 138 LEU A CA 1
ATOM 1079 C C . LEU A 1 138 ? -5.825 -0.142 18.507 1.00 88.56 138 LEU A C 1
ATOM 1081 O O . LEU A 1 138 ? -4.773 -0.789 18.456 1.00 88.56 138 LEU A O 1
ATOM 1085 N N . PHE A 1 139 ? -6.581 0.092 17.432 1.00 90.31 139 PHE A N 1
ATOM 1086 C CA . PHE A 1 139 ? -6.254 -0.418 16.107 1.00 90.31 139 PHE A CA 1
ATOM 1087 C C . PHE A 1 139 ? -6.448 0.646 15.038 1.00 90.31 139 PHE A C 1
ATOM 1089 O O . PHE A 1 139 ? -7.459 1.352 15.013 1.00 90.31 139 PHE A O 1
ATOM 1096 N N . ILE A 1 140 ? -5.513 0.662 14.092 1.00 92.75 140 ILE A N 1
ATOM 1097 C CA . ILE A 1 140 ? -5.719 1.259 12.778 1.00 92.75 140 ILE A CA 1
ATOM 1098 C C . ILE A 1 140 ? -5.980 0.143 11.776 1.00 92.75 140 ILE A C 1
ATOM 1100 O O . ILE A 1 140 ? -5.251 -0.845 11.709 1.00 92.75 140 ILE A O 1
ATOM 1104 N N . VAL A 1 141 ? -7.033 0.299 10.986 1.00 94.12 141 VAL A N 1
ATOM 1105 C CA . VAL A 1 141 ? -7.437 -0.646 9.951 1.00 94.12 141 VAL A CA 1
ATOM 1106 C C . VAL A 1 141 ? -7.098 -0.050 8.594 1.00 94.12 141 VAL A C 1
ATOM 1108 O O . VAL A 1 141 ? -7.658 0.963 8.196 1.00 94.12 141 VAL A O 1
ATOM 1111 N N . LEU A 1 142 ? -6.191 -0.679 7.862 1.00 94.69 142 LEU A N 1
ATOM 1112 C CA . LEU A 1 142 ? -5.772 -0.242 6.534 1.00 94.69 142 LEU A CA 1
ATOM 1113 C C . LEU A 1 142 ? -6.494 -1.100 5.495 1.00 94.69 142 LEU A C 1
ATOM 1115 O O . LEU A 1 142 ? -6.281 -2.313 5.449 1.00 94.69 142 LEU A O 1
ATOM 1119 N N . ASP A 1 143 ? -7.373 -0.489 4.698 1.00 95.31 143 ASP A N 1
ATOM 1120 C CA . ASP A 1 143 ? -8.122 -1.152 3.622 1.00 95.31 143 ASP A C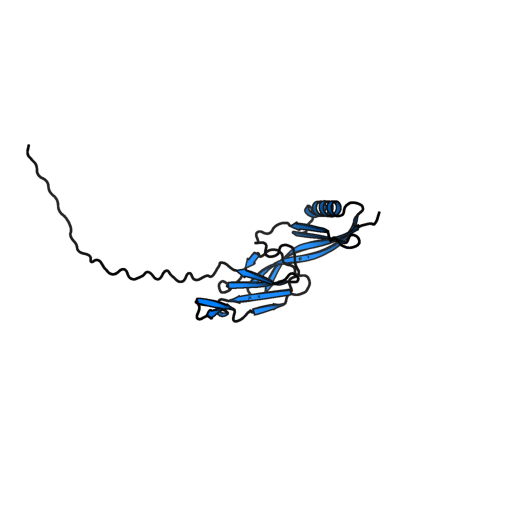A 1
ATOM 1121 C C . ASP A 1 143 ? -7.520 -0.736 2.274 1.00 95.31 143 ASP A C 1
ATOM 1123 O O . ASP A 1 143 ? -7.534 0.443 1.911 1.00 95.31 143 ASP A O 1
ATOM 1127 N N . THR A 1 144 ? -6.964 -1.696 1.539 1.00 95.00 144 THR A N 1
ATOM 1128 C CA . THR A 1 144 ? -6.153 -1.453 0.335 1.00 95.00 144 THR A CA 1
ATOM 1129 C C . THR A 1 144 ? -6.684 -2.222 -0.876 1.00 95.00 144 THR A C 1
ATOM 1131 O O . THR A 1 144 ? -7.699 -2.927 -0.807 1.00 95.00 144 THR A O 1
ATOM 1134 N N . GLU A 1 145 ? -6.034 -2.073 -2.026 1.00 92.69 145 GLU A N 1
ATOM 1135 C CA . GLU A 1 145 ? -6.293 -2.920 -3.196 1.00 92.69 145 GLU A CA 1
ATOM 1136 C C . GLU A 1 145 ? -5.929 -4.388 -2.963 1.00 92.69 145 GLU A C 1
ATOM 1138 O O . GLU A 1 145 ? -6.701 -5.253 -3.370 1.00 92.69 145 GLU A O 1
ATOM 1143 N N . ASP A 1 146 ? -4.867 -4.663 -2.203 1.00 89.81 146 ASP A N 1
ATOM 1144 C CA . ASP A 1 146 ? -4.397 -6.025 -1.907 1.00 89.81 146 ASP A CA 1
ATOM 1145 C C . ASP A 1 146 ? -5.030 -6.642 -0.640 1.00 89.81 146 ASP A C 1
ATOM 1147 O O . ASP A 1 146 ? -4.674 -7.744 -0.217 1.00 89.81 146 ASP A O 1
ATOM 1151 N N . GLY A 1 147 ? -5.986 -5.945 -0.020 1.00 92.19 147 GLY A N 1
ATOM 1152 C CA . GLY A 1 147 ? -6.761 -6.433 1.119 1.00 92.19 147 GLY A CA 1
ATOM 1153 C C . GLY A 1 147 ? -6.635 -5.569 2.370 1.00 92.19 147 GLY A C 1
ATOM 1154 O O . GLY A 1 147 ? -6.282 -4.390 2.314 1.00 92.19 147 GLY A O 1
ATOM 1155 N N . ARG A 1 148 ? -6.968 -6.161 3.522 1.00 93.69 148 ARG A N 1
ATOM 1156 C CA . ARG A 1 148 ? -7.097 -5.447 4.797 1.00 93.69 148 ARG A CA 1
ATOM 1157 C C . ARG A 1 148 ? -6.057 -5.883 5.823 1.00 93.69 148 ARG A C 1
ATOM 1159 O O . ARG A 1 148 ? -5.744 -7.073 5.946 1.00 93.69 148 ARG A O 1
ATOM 1166 N N . ARG A 1 149 ? -5.554 -4.921 6.599 1.00 92.44 149 ARG A N 1
ATOM 1167 C CA . ARG A 1 149 ? -4.622 -5.145 7.712 1.00 92.44 149 ARG A CA 1
ATOM 1168 C C . ARG A 1 149 ? -5.040 -4.365 8.952 1.00 92.44 149 ARG A C 1
ATOM 1170 O O . ARG A 1 149 ? -5.488 -3.230 8.848 1.00 92.44 149 ARG A O 1
ATOM 1177 N N . PHE A 1 150 ? -4.886 -4.995 10.113 1.00 90.62 150 PHE A N 1
ATOM 1178 C CA . PHE A 1 150 ? -5.091 -4.377 11.420 1.00 90.62 150 PHE A CA 1
ATOM 1179 C C . PHE A 1 150 ? -3.721 -4.116 12.036 1.00 90.62 150 PHE A C 1
ATOM 1181 O O . PHE A 1 150 ? -2.964 -5.054 12.282 1.00 90.62 150 PHE A O 1
ATOM 1188 N N . VAL A 1 151 ? -3.403 -2.849 12.270 1.00 89.31 151 VAL A N 1
ATOM 1189 C CA . VAL A 1 151 ? -2.180 -2.421 12.941 1.00 89.31 151 VAL A CA 1
ATOM 1190 C C . VAL A 1 151 ? -2.531 -2.135 14.391 1.00 89.31 151 VAL A C 1
ATOM 1192 O O . VAL A 1 151 ? -3.285 -1.207 14.686 1.00 89.31 151 VAL A O 1
ATOM 1195 N N . LYS A 1 152 ? -2.016 -2.973 15.292 1.00 83.62 152 LYS A N 1
ATOM 1196 C CA . LYS A 1 152 ? -2.168 -2.790 16.735 1.00 83.62 152 LYS A CA 1
ATOM 1197 C C . LYS A 1 152 ? -1.221 -1.694 17.204 1.00 83.62 152 LYS A C 1
ATOM 1199 O O . LYS A 1 152 ? -0.025 -1.755 16.922 1.00 83.62 152 LYS A O 1
ATOM 1204 N N . LEU A 1 153 ? -1.747 -0.731 17.947 1.00 80.06 153 LEU A N 1
ATOM 1205 C CA . LEU A 1 153 ? -0.943 0.301 18.586 1.00 80.06 153 LEU A CA 1
ATOM 1206 C C . LEU A 1 153 ? -0.648 -0.134 20.022 1.00 80.06 153 LEU A C 1
ATOM 1208 O O . LEU A 1 153 ? -1.548 -0.459 20.791 1.00 80.06 153 LEU A O 1
ATOM 1212 N N . TYR A 1 154 ? 0.633 -0.208 20.379 1.00 62.47 154 TYR A N 1
ATOM 1213 C CA . TYR A 1 154 ? 1.072 -0.747 21.672 1.00 62.47 154 TYR A CA 1
ATOM 1214 C C . TYR A 1 154 ? 0.962 0.255 22.836 1.00 62.47 154 TYR A C 1
ATOM 1216 O O . TYR A 1 154 ? 1.460 -0.019 23.923 1.00 62.47 154 TYR A O 1
ATOM 1224 N N . SER A 1 155 ? 0.301 1.398 22.649 1.00 54.53 155 SER A N 1
ATOM 1225 C CA . SER A 1 155 ? 0.216 2.460 23.660 1.00 54.53 155 SER A CA 1
ATOM 1226 C C . SER A 1 155 ? -0.907 2.301 24.693 1.00 54.53 155 SER A C 1
ATOM 1228 O O . SER A 1 155 ? -1.004 3.134 25.588 1.00 54.53 155 SER A O 1
ATOM 1230 N N . SER A 1 156 ? -1.748 1.265 24.620 1.00 41.41 156 SER A N 1
ATOM 1231 C CA . SER A 1 156 ? -2.922 1.175 25.504 1.00 41.41 156 SER A CA 1
ATOM 1232 C C . SER A 1 156 ? -3.518 -0.230 25.578 1.00 41.41 156 SER A C 1
ATOM 1234 O O . SER A 1 156 ? -4.623 -0.505 25.123 1.00 41.41 156 SER A O 1
ATOM 1236 N N . ILE A 1 157 ? -2.801 -1.145 26.224 1.00 42.56 157 ILE A N 1
ATOM 1237 C CA . ILE A 1 157 ? -3.480 -2.211 26.965 1.00 42.56 157 ILE A CA 1
ATOM 1238 C C . ILE A 1 157 ? -3.401 -1.777 28.427 1.00 42.56 157 ILE A C 1
ATOM 1240 O O . ILE A 1 157 ? -2.288 -1.725 28.955 1.00 42.56 157 ILE A O 1
ATOM 1244 N N . PRO A 1 158 ? -4.518 -1.455 29.101 1.00 40.59 158 PRO A N 1
ATOM 1245 C CA . PRO A 1 158 ? -4.531 -1.523 30.549 1.00 40.59 158 PRO A CA 1
ATOM 1246 C C . PRO A 1 158 ? -4.191 -2.976 30.871 1.00 40.59 158 PRO A C 1
ATOM 1248 O O . PRO A 1 158 ? -4.977 -3.876 30.578 1.00 40.59 158 PRO A O 1
ATOM 1251 N N . GLN A 1 159 ? -2.989 -3.231 31.392 1.00 40.66 159 GLN A N 1
ATOM 1252 C CA . GLN A 1 159 ? -2.798 -4.437 32.179 1.00 40.66 159 GLN A CA 1
ATOM 1253 C C . GLN A 1 159 ? -3.862 -4.345 33.266 1.00 40.66 159 GLN A C 1
ATOM 1255 O O . GLN A 1 159 ? -3.756 -3.492 34.148 1.00 40.66 159 GLN A O 1
ATOM 1260 N N . GLU A 1 160 ? -4.925 -5.146 33.155 1.00 37.22 160 GLU A N 1
ATOM 1261 C CA . GLU A 1 160 ? -5.754 -5.437 34.312 1.00 37.22 160 GLU A CA 1
ATOM 1262 C C . GLU A 1 160 ? -4.779 -5.847 35.402 1.00 37.22 160 GLU A C 1
ATOM 1264 O O . GLU A 1 160 ? -4.003 -6.797 35.261 1.00 37.22 160 GLU A O 1
ATOM 1269 N N . SER A 1 161 ? -4.730 -4.993 36.414 1.00 38.09 161 SER A N 1
ATOM 1270 C CA . SER A 1 161 ? -3.853 -5.116 37.548 1.00 38.09 161 SER A CA 1
ATOM 1271 C C . SER A 1 161 ? -3.956 -6.534 38.071 1.00 38.09 161 SER A C 1
ATOM 1273 O O . SER A 1 161 ? -5.046 -7.058 38.303 1.00 38.09 161 SER A O 1
ATOM 1275 N N . SER A 1 162 ? -2.792 -7.146 38.257 1.00 40.53 162 SER A N 1
ATOM 1276 C CA . SER A 1 162 ? -2.587 -8.284 39.130 1.00 40.53 162 SER A CA 1
ATOM 1277 C C . SER A 1 162 ? -3.455 -8.081 40.370 1.00 40.53 162 SER A C 1
ATOM 1279 O O . SER A 1 162 ? -3.136 -7.264 41.236 1.00 40.53 162 SER A O 1
ATOM 1281 N N . ARG A 1 163 ? -4.602 -8.763 40.432 1.00 40.78 163 ARG A N 1
ATOM 1282 C CA . ARG A 1 163 ? -5.428 -8.823 41.632 1.00 40.78 163 ARG A CA 1
ATOM 1283 C C . ARG A 1 163 ? -4.572 -9.581 42.639 1.00 40.78 163 ARG A C 1
ATOM 1285 O O . ARG A 1 163 ? -4.522 -10.808 42.617 1.00 40.78 163 ARG A O 1
ATOM 1292 N N . ILE A 1 164 ? -3.815 -8.843 43.447 1.00 41.53 164 ILE A N 1
ATOM 1293 C CA . ILE A 1 164 ? -3.105 -9.388 44.598 1.00 41.53 164 ILE A CA 1
ATOM 1294 C C . ILE A 1 164 ? -4.197 -10.019 45.462 1.00 41.53 164 ILE A C 1
ATOM 1296 O O . ILE A 1 164 ? -5.070 -9.321 45.981 1.00 41.53 164 ILE A O 1
ATOM 1300 N N . GLN A 1 165 ? -4.213 -11.351 45.524 1.00 42.38 165 GLN A N 1
ATOM 1301 C CA . GLN A 1 165 ? -5.036 -12.075 46.483 1.00 42.38 165 GLN A CA 1
ATOM 1302 C C . GLN A 1 165 ? -4.677 -11.555 47.882 1.00 42.38 165 GLN A C 1
ATOM 1304 O O . GLN A 1 165 ? -3.486 -11.409 48.168 1.00 42.38 165 GLN A O 1
ATOM 1309 N N . PRO A 1 166 ? -5.647 -11.265 48.763 1.00 41.75 166 PRO A N 1
ATOM 1310 C CA . PRO A 1 166 ? -5.324 -10.927 50.139 1.00 41.75 166 PRO A CA 1
ATOM 1311 C C . PRO A 1 166 ? -4.613 -12.128 50.776 1.00 41.75 166 PRO A C 1
ATOM 1313 O O . PRO A 1 166 ? -5.221 -13.181 50.970 1.00 41.75 166 PRO A O 1
ATOM 1316 N N . GLN A 1 167 ? -3.318 -11.982 51.073 1.00 42.88 167 GLN A N 1
ATOM 1317 C CA . GLN A 1 167 ? -2.618 -12.921 51.942 1.00 42.88 167 GLN A CA 1
ATOM 1318 C C . GLN A 1 167 ? -3.287 -12.850 53.314 1.00 42.88 167 GLN A C 1
ATOM 1320 O O . GLN A 1 167 ? -3.270 -11.815 53.982 1.00 42.88 167 GLN A O 1
ATOM 1325 N N . GLN A 1 168 ? -3.933 -13.951 53.695 1.00 45.06 168 GLN A N 1
ATOM 1326 C CA . GLN A 1 168 ? -4.402 -14.158 55.054 1.00 45.06 168 GLN A CA 1
ATOM 1327 C C . GLN A 1 168 ? -3.205 -14.156 56.006 1.00 45.06 168 GLN A C 1
ATOM 1329 O O . GLN A 1 168 ? -2.112 -14.599 55.656 1.00 45.06 168 GLN A O 1
ATOM 1334 N N . GLY A 1 169 ? -3.439 -13.564 57.174 1.00 40.72 169 GLY A N 1
ATOM 1335 C CA . GLY A 1 169 ? -2.411 -13.017 58.040 1.00 40.72 169 GLY A CA 1
ATOM 1336 C C . GLY A 1 169 ? -1.429 -14.023 58.616 1.00 40.72 169 GLY A C 1
ATOM 1337 O O . GLY A 1 169 ? -1.735 -15.197 58.788 1.00 40.72 169 GLY A O 1
ATOM 1338 N N . LEU A 1 170 ? -0.286 -13.488 59.030 1.00 37.06 170 LEU A N 1
ATOM 1339 C CA . LEU A 1 170 ? 0.413 -13.943 60.220 1.00 37.06 170 LEU A CA 1
ATOM 1340 C C . LEU A 1 170 ? 0.913 -12.702 60.958 1.00 37.06 170 LEU A C 1
ATOM 1342 O O . LEU A 1 170 ? 1.556 -11.818 60.396 1.00 37.06 170 LEU A O 1
ATOM 1346 N N . SER A 1 171 ? 0.466 -12.630 62.199 1.00 39.12 171 SER A N 1
ATOM 1347 C CA . SER A 1 171 ? 0.511 -11.508 63.114 1.00 39.12 171 SER A CA 1
ATOM 1348 C C . SER A 1 171 ? 1.934 -11.124 63.514 1.00 39.12 171 SER A C 1
ATOM 1350 O O . SER A 1 171 ? 2.796 -11.973 63.717 1.00 39.12 171 SER A O 1
ATOM 1352 N N . SER A 1 172 ? 2.116 -9.818 63.678 1.00 42.31 172 SER A N 1
ATOM 1353 C CA . SER A 1 172 ? 3.181 -9.176 64.444 1.00 42.31 172 SER A CA 1
ATOM 1354 C C . SER A 1 172 ? 3.092 -9.550 65.926 1.00 42.31 172 SER A C 1
ATOM 1356 O O . SER A 1 172 ? 2.013 -9.423 66.494 1.00 42.31 172 SER A O 1
ATOM 1358 N N . ASP A 1 173 ? 4.218 -9.903 66.547 1.00 38.41 173 ASP A N 1
ATOM 1359 C CA . ASP A 1 173 ? 4.641 -9.338 67.840 1.00 38.41 173 ASP A CA 1
ATOM 1360 C C . ASP A 1 173 ? 6.148 -9.608 68.045 1.00 38.41 173 ASP A C 1
ATOM 1362 O O . ASP A 1 173 ? 6.602 -10.744 67.947 1.00 38.41 173 ASP A O 1
ATOM 1366 N N . SER A 1 174 ? 6.990 -8.566 68.039 1.00 40.06 174 SER A N 1
ATOM 1367 C CA . SER A 1 174 ? 7.477 -7.849 69.238 1.00 40.06 174 SER A CA 1
ATOM 1368 C C . SER A 1 174 ? 8.385 -8.758 70.091 1.00 40.06 174 SER A C 1
ATOM 1370 O O . SER A 1 174 ? 7.916 -9.710 70.702 1.00 40.06 174 SER A O 1
ATOM 1372 N N . SER A 1 175 ? 9.695 -8.528 70.241 1.00 41.25 175 SER A N 1
ATOM 1373 C CA . SER A 1 175 ? 10.212 -7.518 71.178 1.00 41.25 175 SER A CA 1
ATOM 1374 C C . SER A 1 175 ? 11.744 -7.382 71.127 1.00 41.25 175 SER A C 1
ATOM 1376 O O . SER A 1 175 ? 12.479 -8.304 70.782 1.00 41.25 175 SER A O 1
ATOM 1378 N N . GLU A 1 176 ? 12.167 -6.191 71.526 1.00 39.19 176 GLU A N 1
ATOM 1379 C CA . GLU A 1 176 ? 13.496 -5.607 71.679 1.00 39.19 176 GLU A CA 1
ATOM 1380 C C . GLU A 1 176 ? 14.460 -6.264 72.700 1.00 39.19 176 GLU A C 1
ATOM 1382 O O . GLU A 1 176 ? 14.046 -6.766 73.738 1.00 39.19 176 GLU A O 1
ATOM 1387 N N . SER A 1 177 ? 15.760 -6.117 72.397 1.00 41.09 177 SER A N 1
ATOM 1388 C CA . SER A 1 177 ? 16.858 -5.636 73.268 1.00 41.09 177 SER A CA 1
ATOM 1389 C C . SER A 1 177 ? 17.208 -6.342 74.596 1.00 41.09 177 SER A C 1
ATOM 1391 O O . SER A 1 177 ? 16.432 -6.327 75.541 1.00 41.09 177 SER A O 1
ATOM 1393 N N . LEU A 1 178 ? 18.478 -6.766 74.747 1.00 36.84 178 LEU A N 1
ATOM 1394 C CA . LEU A 1 178 ? 19.507 -6.125 75.609 1.00 36.84 178 LEU A CA 1
ATOM 1395 C C . LEU A 1 178 ? 20.689 -7.070 75.945 1.00 36.84 178 LEU A C 1
ATOM 1397 O O . LEU A 1 178 ? 20.518 -8.137 76.518 1.00 36.84 178 LEU A O 1
ATOM 1401 N N . LEU A 1 179 ? 21.896 -6.604 75.595 1.00 42.44 179 LEU A N 1
ATOM 1402 C CA . LEU A 1 179 ? 23.139 -6.556 76.390 1.00 42.44 179 LEU A CA 1
ATOM 1403 C C . LEU A 1 179 ? 23.371 -7.564 77.541 1.00 42.44 179 LEU A C 1
ATOM 1405 O O . LEU A 1 179 ? 22.706 -7.496 78.571 1.00 42.44 179 LEU A O 1
ATOM 1409 N N . SER A 1 180 ? 24.506 -8.276 77.461 1.00 41.38 180 SER A N 1
ATOM 1410 C CA . SER A 1 180 ? 25.652 -8.274 78.414 1.00 41.38 180 SER A CA 1
ATOM 1411 C C . SER A 1 180 ? 26.261 -9.669 78.586 1.00 41.38 180 SER A C 1
ATOM 1413 O O . SER A 1 180 ? 25.550 -10.667 78.599 1.00 41.38 180 SER A O 1
ATOM 1415 N N . GLY A 1 181 ? 27.593 -9.720 78.681 1.00 37.91 181 GLY A N 1
ATOM 1416 C CA . GLY A 1 181 ? 28.379 -10.951 78.775 1.00 37.91 181 GLY A CA 1
ATOM 1417 C C . GLY A 1 181 ? 28.325 -11.640 80.137 1.00 37.91 181 GLY A C 1
ATOM 1418 O O . GLY A 1 181 ? 27.771 -11.098 81.082 1.00 37.91 181 GLY A O 1
ATOM 1419 N N . ASP A 1 182 ? 28.917 -12.829 80.219 1.00 41.09 182 ASP A N 1
ATOM 1420 C CA . ASP A 1 182 ? 30.078 -13.146 81.062 1.00 41.09 182 ASP A CA 1
ATOM 1421 C C . ASP A 1 182 ? 30.494 -14.611 80.801 1.00 41.09 182 ASP A C 1
ATOM 1423 O O . ASP A 1 182 ? 29.888 -15.330 80.006 1.00 41.09 182 ASP A O 1
ATOM 1427 N N . SER A 1 183 ? 31.596 -14.993 81.420 1.00 46.22 183 SER A N 1
ATOM 1428 C CA . SER A 1 183 ? 32.571 -16.002 81.047 1.00 46.22 183 SER A CA 1
ATOM 1429 C C . SER A 1 183 ? 32.323 -17.401 81.646 1.00 46.22 183 SER A C 1
ATOM 1431 O O . SER A 1 183 ? 31.589 -17.546 82.619 1.00 46.22 183 SER A O 1
ATOM 1433 N N . THR A 1 184 ? 33.073 -18.370 81.081 1.00 41.44 184 THR A N 1
ATOM 1434 C CA . THR A 1 184 ? 33.606 -19.647 81.647 1.00 41.44 184 THR A CA 1
ATOM 1435 C C . THR A 1 184 ? 32.650 -20.808 82.001 1.00 41.44 184 THR A C 1
ATOM 1437 O O . THR A 1 184 ? 31.446 -20.599 82.110 1.00 41.44 184 THR A O 1
ATOM 1440 N N . PRO A 1 185 ? 33.152 -22.059 82.223 1.00 48.84 185 PRO A N 1
ATOM 1441 C CA . PRO A 1 185 ? 34.528 -22.598 82.093 1.00 48.84 185 PRO A CA 1
ATOM 1442 C C . PRO A 1 185 ? 34.652 -23.922 81.294 1.00 48.84 185 PRO A C 1
ATOM 1444 O O . PRO A 1 185 ? 33.711 -24.712 81.223 1.00 48.84 185 PRO A O 1
ATOM 1447 N N . SER A 1 186 ? 35.861 -24.228 80.808 1.00 37.84 186 SER A N 1
ATOM 1448 C CA . SER A 1 186 ? 36.594 -25.505 80.996 1.00 37.84 186 SER A CA 1
ATOM 1449 C C . SER A 1 186 ? 38.013 -25.375 80.451 1.00 37.84 186 SER A C 1
ATOM 1451 O O . SER A 1 186 ? 38.159 -24.763 79.371 1.00 37.84 186 SER A O 1
#

pLDDT: mean 78.44, std 18.97, range [36.84, 95.75]

Secondary structure (DSSP, 8-state):
-PPEEEEEEEEEEEEEEETTEEEEEEEEEEEEEEEE-S-HHHHHHHHHHHHHTSS-SEEEEEEE-TTS-EEEEEEE---SSEE-SSS-EEEEEEEEEEGGGEEE-TTSPEEE---EEEE--TTEEESEE-EE--TTEEEEEEEESS-EEEEE-TT-------------------------------

Radius of gyration: 29.91 Å; chains: 1; bounding box: 56×39×113 Å

Foldseek 3Di:
DDKKKKKKWFWAWDWDDDPQKIWTWIFTDDIDIDIDDDDPQVVQVVVLVVCVPDPGQKMWIWIDDPPDDTDIDMDHPDDPFAFFAPDKFAFFKKWWQFPVQWDQDPVRDTDRNDTDIDGDDPGIIDTGTPMDHDLRTQWMWTQTPVGITTDGDPNDDPPPDDPPDPDDDDDDDDDDDDDDDDDDDD